Protein AF-A0A382T1A9-F1 (afdb_monomer_lite)

Foldseek 3Di:
DDWADWDAQPVRQKIWTWDDPDPQDIFIWMAGPVGDDIGTQDDAVRKHFHDKEAANVRQWIWTQICHPNAGFIWIAGSVGDDIHTDDDDNWHWAQKEAANNRQKIWIWTDDPQKIFIWIDGPPDIDGQDIDNFDWDHKYYDNVSQWIWTDTPNFIWIFGPPHGDIDTDDDDDDDPLDFPPQFWEKEWQEFEQDPVVRDTQGGKMFTGDSNHGPDIGSHHDPPPPDPGYYHYPNHYHDDQQDEAEEDDDPDLVVFVVCVVVRHQYYEHEAYAQVVLVVSQVCCRSVVGHGHHYHYPHHDDDDVPDDD

Secondary structure (DSSP, 8-state):
-EEEEEEE-TTSSEEEEEEEEETTEEEEEEEETT----EE----TT-BEEEEEE-TTSSEEEEEE-GGGS-EEEEEETT----EE----SSEEEEEEE-TTSS-EEEEEEETTEEEEEEE-SS-EEEEEEESSPEEEEEE-TTSSEEEEEETTEEEEEETTT--EEEE-------PPPP----EEEEEEEEEETTTTEEEEEEEEEEETTEEEEEESS----TT-SS-EEE-TTPEE-PPEEESS---SSTTHHHHHHHTTEEEEEESSS-HHHHHHHHHHHHTTSS---EEEE--S----TT---

Organism: NCBI:txid408172

pLDDT: mean 88.12, std 8.5, range [57.19, 97.62]

Sequence (306 aa):
ADIGQVAFSHDGDYVYFVNDLSQYDAHLWRIAIGGGQPEQLTFTQNWHEWSFALKPGGDQVLVESGRYGGADLYEINVNGGPAKRLTSTLAREMSVAVSPNGRQHAYVETHNGVDHVVVVGETTTKRISTSPFDQKQLVFHPDGESLVLVAGRQLFRVRTQDGETTPIPFTAQFSVADNPTDDLVITNVQLFDAVGGDVVPEASIVIRDGRIAEVHSKPFMIEGLSVPVIDGEGRTLLPGLVDNHHHFWSPLNGPGLLANGVTSIRDPGSAIADALDYKDAIRLGILAGPDVYTAGPLIDGPGGYH

Radius of gyration: 26.66 Å; chains: 1; bounding box: 67×45×70 Å

InterPro domains:
  IPR011042 Six-bladed beta-propeller, TolB-like [G3DSA:2.120.10.30] (1-172)
  IPR011059 Metal-dependent hydrolase, composite domain superfamily [G3DSA:2.30.40.10] (180-255)
  IPR011059 Metal-dependent hydrolase, compo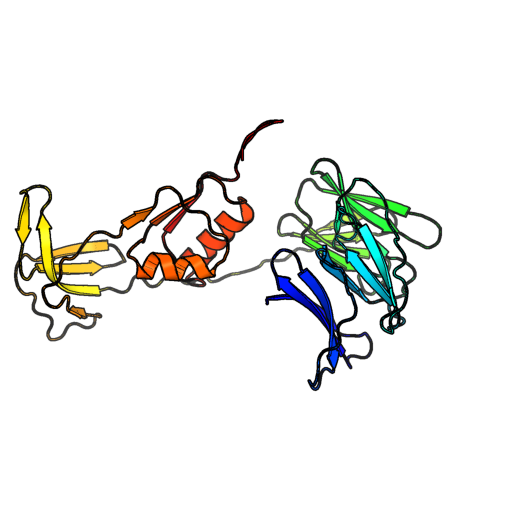site domain superfamily [SSF51338] (183-271)
  IPR011659 WD40-like beta-propeller [PF07676] (84-104)
  IPR051781 Metallo-dependent Hydrolase Enzymes [PTHR43135] (177-305)

Structure (mmCIF, N/CA/C/O backbone):
data_AF-A0A382T1A9-F1
#
_entry.id   AF-A0A382T1A9-F1
#
loop_
_atom_site.group_PDB
_atom_site.id
_atom_site.type_symbol
_atom_site.label_atom_id
_atom_site.label_alt_id
_atom_site.label_comp_id
_atom_site.label_asym_id
_atom_site.label_entity_id
_atom_site.label_seq_id
_atom_site.pdbx_PDB_ins_code
_atom_site.Cartn_x
_atom_site.Cartn_y
_atom_site.Cartn_z
_atom_site.occupancy
_atom_site.B_iso_or_equiv
_atom_site.auth_seq_id
_atom_site.auth_comp_id
_atom_site.auth_asym_id
_atom_site.auth_atom_id
_atom_site.pdbx_PDB_model_num
ATOM 1 N N . ALA A 1 1 ? -8.999 7.829 -9.224 1.00 62.84 1 ALA A N 1
ATOM 2 C CA . ALA A 1 1 ? -9.733 7.254 -8.096 1.00 62.84 1 ALA A CA 1
ATOM 3 C C . ALA A 1 1 ? -9.101 5.916 -7.776 1.00 62.84 1 ALA A C 1
ATOM 5 O O . ALA A 1 1 ? -8.863 5.168 -8.722 1.00 62.84 1 ALA A O 1
ATOM 6 N N . ASP A 1 2 ? -8.760 5.679 -6.516 1.00 82.06 2 ASP A N 1
ATOM 7 C CA . ASP A 1 2 ? -8.135 4.440 -6.041 1.00 82.06 2 ASP A CA 1
ATOM 8 C C . ASP A 1 2 ? -9.048 3.741 -5.023 1.00 82.06 2 ASP A C 1
ATOM 10 O O . ASP A 1 2 ? -9.971 4.357 -4.486 1.00 82.06 2 ASP A O 1
ATOM 14 N N . ILE A 1 3 ? -8.828 2.452 -4.786 1.00 86.75 3 ILE A N 1
ATOM 15 C CA . ILE A 1 3 ? -9.561 1.672 -3.789 1.00 86.75 3 ILE A CA 1
ATOM 16 C C . ILE A 1 3 ? -8.611 1.348 -2.642 1.00 86.75 3 ILE A C 1
ATOM 18 O O . ILE A 1 3 ? -7.651 0.607 -2.822 1.00 86.75 3 ILE A O 1
ATOM 22 N N . GLY A 1 4 ? -8.904 1.893 -1.460 1.00 84.38 4 GLY A N 1
ATOM 23 C CA . GLY A 1 4 ? -8.088 1.704 -0.262 1.00 84.38 4 GLY A CA 1
ATOM 24 C C . GLY A 1 4 ? -8.383 0.376 0.440 1.00 84.38 4 GLY A C 1
ATOM 25 O O . GLY A 1 4 ? -7.921 -0.693 0.046 1.00 84.38 4 GLY A O 1
ATOM 26 N N . GLN A 1 5 ? -9.162 0.430 1.521 1.00 90.44 5 GLN A N 1
ATOM 27 C CA . GLN A 1 5 ? -9.584 -0.764 2.257 1.00 90.44 5 GLN A CA 1
ATOM 28 C C . GLN A 1 5 ? -10.823 -1.406 1.620 1.00 90.44 5 GLN A C 1
ATOM 30 O O . GLN A 1 5 ? -11.705 -0.696 1.139 1.00 90.44 5 GLN A O 1
ATOM 35 N N . VAL A 1 6 ? -10.930 -2.739 1.691 1.00 94.62 6 VAL A N 1
ATOM 36 C CA . VAL A 1 6 ? -12.119 -3.516 1.297 1.00 94.62 6 VAL A CA 1
ATOM 37 C C . VAL A 1 6 ? -12.548 -4.487 2.402 1.00 94.62 6 VAL A C 1
ATOM 39 O O . VAL A 1 6 ? -11.708 -4.991 3.148 1.00 94.62 6 VAL A O 1
ATOM 42 N N . ALA A 1 7 ? -13.846 -4.783 2.495 1.00 94.25 7 ALA A N 1
ATOM 43 C CA . ALA A 1 7 ? -14.390 -5.822 3.371 1.00 94.25 7 ALA A CA 1
ATOM 44 C C . ALA A 1 7 ? -15.712 -6.384 2.828 1.00 94.25 7 ALA A C 1
ATOM 46 O O . ALA A 1 7 ? -16.502 -5.655 2.231 1.00 94.25 7 ALA A O 1
ATOM 47 N N . PHE A 1 8 ? -15.986 -7.664 3.078 1.00 95.44 8 PHE A N 1
ATOM 48 C CA . PHE A 1 8 ? -17.315 -8.234 2.845 1.00 95.44 8 PHE A CA 1
ATOM 49 C C . PHE A 1 8 ? -18.262 -7.878 3.991 1.00 95.44 8 PHE A C 1
ATOM 51 O O . PHE A 1 8 ? -17.846 -7.830 5.151 1.00 95.44 8 PHE A O 1
ATOM 58 N N . SER A 1 9 ? -19.544 -7.686 3.681 1.00 94.44 9 SER A N 1
ATOM 59 C CA . SER A 1 9 ? -20.597 -7.756 4.692 1.00 94.44 9 SER A CA 1
ATOM 60 C C . SER A 1 9 ? -20.623 -9.136 5.351 1.00 94.44 9 SER A C 1
ATOM 62 O O . SER A 1 9 ? -20.204 -10.135 4.768 1.00 94.44 9 SER A O 1
ATOM 64 N N . HIS A 1 10 ? -21.135 -9.205 6.579 1.00 90.12 10 HIS A N 1
ATOM 65 C CA . HIS A 1 10 ? -21.183 -10.456 7.343 1.00 90.12 10 HIS A CA 1
ATOM 66 C C . HIS A 1 10 ? -22.058 -11.536 6.680 1.00 90.12 10 HIS A C 1
ATOM 68 O O . HIS A 1 10 ? -21.799 -12.722 6.865 1.00 90.12 10 HIS A O 1
ATOM 74 N N . ASP A 1 11 ? -23.071 -11.132 5.911 1.00 91.56 11 ASP A N 1
ATOM 75 C CA . ASP A 1 11 ? -23.918 -12.014 5.096 1.00 91.56 11 ASP A CA 1
ATOM 76 C C . ASP A 1 11 ? -23.299 -12.375 3.731 1.00 91.56 11 ASP A C 1
ATOM 78 O O . ASP A 1 11 ? -23.751 -13.319 3.089 1.00 91.56 11 ASP A O 1
ATOM 82 N N . GLY A 1 12 ? -22.239 -11.679 3.307 1.00 94.19 12 GLY A N 1
ATOM 83 C CA . GLY A 1 12 ? -21.568 -11.879 2.022 1.00 94.19 12 GLY A CA 1
ATOM 84 C C . GLY A 1 12 ? -22.254 -11.224 0.818 1.00 94.19 12 GLY A C 1
ATOM 85 O O . GLY A 1 12 ? -21.760 -11.373 -0.300 1.00 94.19 12 GLY A O 1
ATOM 86 N N . ASP A 1 13 ? -23.347 -10.484 1.019 1.00 95.25 13 ASP A N 1
ATOM 87 C CA . ASP A 1 13 ? -24.132 -9.892 -0.072 1.00 95.25 13 ASP A CA 1
ATOM 88 C C . ASP A 1 13 ? -23.517 -8.598 -0.637 1.00 95.25 13 ASP A C 1
ATOM 90 O O . ASP A 1 13 ? -23.785 -8.222 -1.784 1.00 95.25 13 ASP A O 1
ATOM 94 N N . TYR A 1 14 ? -22.665 -7.918 0.136 1.00 96.75 14 TYR A N 1
ATOM 95 C CA . TYR A 1 14 ? -22.059 -6.635 -0.216 1.00 96.75 14 TYR A CA 1
ATOM 96 C C . TYR A 1 14 ? -20.540 -6.627 -0.031 1.00 96.75 14 TYR A C 1
ATOM 98 O O . TYR A 1 14 ? -19.985 -7.247 0.877 1.00 96.75 14 TYR A O 1
ATOM 106 N N . VAL A 1 15 ? -19.871 -5.827 -0.860 1.00 97.12 15 VAL A N 1
ATOM 107 C CA . VAL A 1 15 ? -18.488 -5.384 -0.666 1.00 97.12 15 VAL A CA 1
ATOM 108 C C . VAL A 1 15 ? -18.514 -3.928 -0.232 1.00 97.12 15 VAL A C 1
ATOM 110 O O . VAL A 1 15 ? -19.057 -3.078 -0.937 1.00 97.12 15 VAL A O 1
ATOM 113 N N . TYR A 1 16 ? -17.913 -3.645 0.915 1.00 97.25 16 TYR A N 1
ATOM 114 C CA . TYR A 1 16 ? -17.628 -2.303 1.402 1.00 97.25 16 TYR A CA 1
ATOM 115 C C . TYR A 1 16 ? -16.211 -1.926 1.010 1.00 97.25 16 TYR A C 1
ATOM 117 O O . TYR A 1 16 ? -15.312 -2.769 1.054 1.00 97.25 16 TYR A O 1
ATOM 125 N N . PHE A 1 17 ? -16.007 -0.671 0.633 1.00 96.06 17 PHE A N 1
ATOM 126 C CA . PHE A 1 17 ? -14.698 -0.194 0.221 1.00 96.06 17 PHE A CA 1
ATOM 127 C C . PHE A 1 17 ? -14.531 1.306 0.436 1.00 96.06 17 PHE A C 1
ATOM 129 O O . PHE A 1 17 ? -15.498 2.065 0.368 1.00 96.06 17 PHE A O 1
ATOM 136 N N . VAL A 1 18 ? -13.292 1.733 0.667 1.00 94.12 18 VAL A N 1
ATOM 137 C CA . VAL A 1 18 ? -12.920 3.151 0.626 1.00 94.12 18 VAL A CA 1
ATOM 138 C C . VAL A 1 18 ? -12.603 3.520 -0.818 1.00 94.12 18 VAL A C 1
ATOM 140 O O . VAL A 1 18 ? -11.733 2.905 -1.432 1.00 94.12 18 VAL A O 1
ATOM 143 N N . ASN A 1 19 ? -13.320 4.503 -1.356 1.00 93.06 19 ASN A N 1
ATOM 144 C CA . ASN A 1 19 ? -13.092 5.051 -2.689 1.00 93.06 19 ASN A CA 1
ATOM 145 C C . ASN A 1 19 ? -12.396 6.404 -2.565 1.00 93.06 19 ASN A C 1
ATOM 147 O O . ASN A 1 19 ? -12.995 7.373 -2.087 1.00 93.06 19 ASN A O 1
ATOM 151 N N . ASP A 1 20 ? -11.148 6.443 -3.004 1.00 87.81 20 ASP A N 1
ATOM 152 C CA . ASP A 1 20 ? -10.272 7.600 -2.944 1.00 87.81 20 ASP A CA 1
ATOM 153 C C . ASP A 1 20 ? -10.460 8.426 -4.221 1.00 87.81 20 ASP A C 1
ATOM 155 O O . ASP A 1 20 ? -9.931 8.099 -5.285 1.00 87.81 20 ASP A O 1
ATOM 159 N N . LEU A 1 21 ? -11.300 9.459 -4.171 1.00 81.88 21 LEU A N 1
ATOM 160 C CA . LEU A 1 21 ? -11.666 10.270 -5.336 1.00 81.88 21 LEU A CA 1
ATOM 161 C C . LEU A 1 21 ? -10.593 11.315 -5.659 1.00 81.88 21 LEU A C 1
ATOM 163 O O . LEU A 1 21 ? -10.371 11.625 -6.833 1.00 81.88 21 LEU A O 1
ATOM 167 N N . SER A 1 22 ? -9.929 11.857 -4.634 1.00 78.38 22 SER A N 1
ATOM 168 C CA . SER A 1 22 ? -8.841 12.832 -4.759 1.00 78.38 22 SER A CA 1
ATOM 169 C C . SER A 1 22 ? -8.015 12.923 -3.473 1.00 78.38 22 SER A C 1
ATOM 171 O O . SER A 1 22 ? -8.423 12.423 -2.431 1.00 78.38 22 SER A O 1
ATOM 173 N N . GLN A 1 23 ? -6.924 13.697 -3.500 1.00 67.69 23 GLN A N 1
ATOM 174 C CA . GLN A 1 23 ? -6.074 13.954 -2.327 1.00 67.69 23 GLN A CA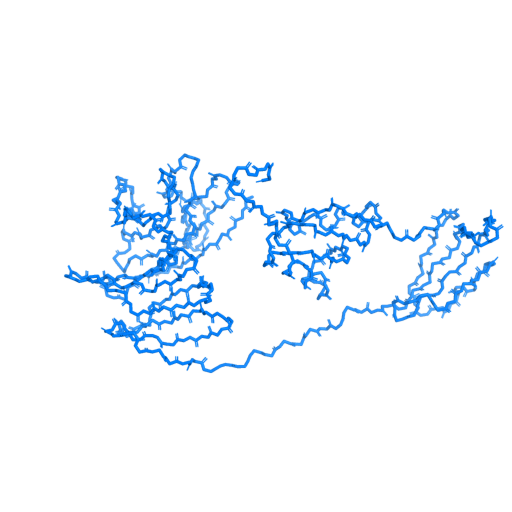 1
ATOM 175 C C . GLN A 1 23 ? -6.799 14.551 -1.103 1.00 67.69 23 GLN A C 1
ATOM 177 O O . GLN A 1 23 ? -6.185 14.662 -0.049 1.00 67.69 23 GLN A O 1
ATOM 182 N N . TYR A 1 24 ? -8.058 14.984 -1.234 1.00 72.56 24 TYR A N 1
ATOM 183 C CA . TYR A 1 24 ? -8.866 15.555 -0.148 1.00 72.56 24 TYR A CA 1
ATOM 184 C C . TYR A 1 24 ? -10.223 14.867 0.020 1.00 72.56 24 TYR A C 1
ATOM 186 O O . TYR A 1 24 ? -11.038 15.331 0.814 1.00 72.56 24 TYR A O 1
ATOM 194 N N . ASP A 1 25 ? -10.495 13.799 -0.736 1.00 84.00 25 ASP A N 1
ATOM 195 C CA . ASP A 1 25 ? -11.844 13.255 -0.829 1.00 84.00 25 ASP A CA 1
ATOM 196 C C . ASP A 1 25 ? -11.809 11.729 -0.943 1.00 84.00 25 ASP A C 1
ATOM 198 O O . ASP A 1 25 ? -11.638 11.186 -2.033 1.00 84.00 25 ASP A O 1
ATOM 202 N N . ALA A 1 26 ? -11.969 11.054 0.195 1.00 89.88 26 ALA A N 1
ATOM 203 C CA . ALA A 1 26 ? -12.021 9.600 0.302 1.00 89.88 26 ALA A CA 1
ATOM 204 C C . ALA A 1 26 ? -13.240 9.223 1.137 1.00 89.88 26 ALA A C 1
ATOM 206 O O . ALA A 1 26 ? -13.387 9.717 2.254 1.00 89.88 26 ALA A O 1
ATOM 207 N N . HIS A 1 27 ? -14.117 8.374 0.602 1.00 93.44 27 HIS A N 1
ATOM 208 C CA . HIS A 1 27 ? -15.385 8.027 1.254 1.00 93.44 27 HIS A CA 1
ATOM 209 C C . HIS A 1 27 ? -15.568 6.526 1.363 1.00 93.44 27 HIS A C 1
ATOM 211 O O . HIS A 1 27 ? -15.061 5.770 0.537 1.00 93.44 27 HIS A O 1
ATOM 217 N N . LEU A 1 28 ? -16.368 6.099 2.336 1.00 95.12 28 LEU A N 1
ATOM 218 C CA . LEU A 1 28 ? -16.863 4.736 2.418 1.00 95.12 28 LEU A CA 1
ATOM 219 C C . LEU A 1 28 ? -18.017 4.537 1.432 1.00 95.12 28 LEU A C 1
ATOM 221 O O . LEU A 1 28 ? -18.987 5.298 1.418 1.00 95.12 28 LEU A O 1
ATOM 225 N N . TRP A 1 29 ? -17.929 3.466 0.656 1.00 96.19 29 TRP A N 1
ATOM 226 C CA . TRP A 1 29 ? -18.944 3.007 -0.282 1.00 96.19 29 TRP A CA 1
ATOM 227 C C . TRP A 1 29 ? -19.277 1.540 -0.031 1.00 96.19 29 TRP A C 1
ATOM 229 O O . TRP A 1 29 ? -18.531 0.812 0.629 1.00 96.19 29 TRP A O 1
ATOM 239 N N . ARG A 1 30 ? -20.392 1.091 -0.607 1.00 96.38 30 ARG A N 1
ATOM 240 C CA . ARG A 1 30 ? -20.703 -0.330 -0.765 1.00 96.38 30 ARG A CA 1
ATOM 241 C C . ARG A 1 30 ? -21.248 -0.639 -2.152 1.00 96.38 30 ARG A C 1
ATOM 243 O O . ARG A 1 30 ? -21.819 0.222 -2.815 1.00 96.38 30 ARG A O 1
ATOM 250 N N . ILE A 1 31 ? -21.120 -1.888 -2.572 1.00 97.38 31 ILE A N 1
ATOM 251 C CA . ILE A 1 31 ? -21.717 -2.422 -3.798 1.00 97.38 31 ILE A CA 1
ATOM 252 C C . ILE A 1 31 ? -22.166 -3.862 -3.553 1.00 97.38 31 ILE A C 1
ATOM 254 O O . ILE A 1 31 ? -21.539 -4.576 -2.772 1.00 97.38 31 ILE A O 1
ATOM 258 N N . ALA A 1 32 ? -23.253 -4.298 -4.190 1.00 97.62 32 ALA A N 1
ATOM 259 C CA . ALA A 1 32 ? -23.657 -5.701 -4.141 1.00 97.62 32 ALA A CA 1
ATOM 260 C C . ALA A 1 32 ? -22.573 -6.591 -4.772 1.00 97.62 32 ALA A C 1
ATOM 262 O O . ALA A 1 32 ? -21.958 -6.210 -5.771 1.00 97.62 32 ALA A O 1
ATOM 263 N N . ILE A 1 33 ? -22.361 -7.794 -4.235 1.00 96.62 33 ILE A N 1
ATOM 264 C CA . ILE A 1 33 ? -21.322 -8.715 -4.725 1.00 96.62 33 ILE A CA 1
ATOM 265 C C . ILE A 1 33 ? -21.540 -9.141 -6.186 1.00 96.62 33 ILE A C 1
ATOM 267 O O . ILE A 1 33 ? -20.588 -9.400 -6.917 1.00 96.62 33 ILE A O 1
ATOM 271 N N . GLY A 1 34 ? -22.797 -9.152 -6.641 1.00 96.25 34 GLY A N 1
ATOM 272 C CA . GLY A 1 34 ? -23.163 -9.379 -8.043 1.00 96.25 34 GLY A CA 1
ATOM 273 C C . GLY A 1 34 ? -22.896 -8.188 -8.976 1.00 96.25 34 GLY A C 1
ATOM 274 O O . GLY A 1 34 ? -23.178 -8.285 -10.170 1.00 96.25 34 GLY A O 1
ATOM 275 N N . GLY A 1 35 ? -22.373 -7.074 -8.456 1.00 94.06 35 GLY A N 1
ATOM 276 C CA . GLY A 1 35 ? -22.192 -5.810 -9.169 1.00 94.06 35 GLY A CA 1
ATOM 277 C C . GLY A 1 35 ? -23.438 -4.917 -9.144 1.00 94.06 35 GLY A C 1
ATOM 278 O O . GLY A 1 35 ? -24.424 -5.198 -8.465 1.00 94.06 35 GLY A O 1
ATOM 279 N N . GLY A 1 36 ? -23.390 -3.808 -9.887 1.00 96.00 36 GLY A N 1
ATOM 280 C CA . GLY A 1 36 ? -24.468 -2.819 -9.952 1.00 96.00 36 GLY A CA 1
ATOM 281 C C . GLY A 1 36 ? -23.969 -1.393 -9.737 1.00 96.00 36 GLY A C 1
ATOM 282 O O . GLY A 1 36 ? -22.804 -1.091 -9.987 1.00 96.00 36 GLY A O 1
ATOM 283 N N . GLN A 1 37 ? -24.868 -0.510 -9.301 1.00 96.38 37 GLN A N 1
ATOM 284 C CA . GLN A 1 37 ? -24.507 0.858 -8.930 1.00 96.38 37 GLN A CA 1
ATOM 285 C C . GLN A 1 37 ? -23.967 0.880 -7.492 1.00 96.38 37 GLN A C 1
ATOM 287 O O . GLN A 1 37 ? -24.640 0.353 -6.605 1.00 96.38 37 GLN A O 1
ATOM 292 N N . PRO A 1 38 ? -22.778 1.455 -7.246 1.00 95.62 38 PRO A N 1
ATOM 293 C CA . PRO A 1 38 ? -22.248 1.589 -5.898 1.00 95.62 38 PRO A CA 1
ATOM 294 C C . PRO A 1 38 ? -22.988 2.692 -5.123 1.00 95.62 38 PRO A C 1
ATOM 296 O O . PRO A 1 38 ? -23.420 3.696 -5.690 1.00 95.62 38 PRO A O 1
ATOM 299 N N . GLU A 1 39 ? -23.104 2.514 -3.810 1.00 95.56 39 GLU A N 1
ATOM 300 C CA . GLU A 1 39 ? -23.757 3.438 -2.880 1.00 95.56 39 GLU A CA 1
ATOM 301 C C . GLU A 1 39 ? -22.717 4.094 -1.965 1.00 95.56 39 GLU A C 1
ATOM 303 O O . GLU A 1 39 ? -21.977 3.398 -1.267 1.00 95.56 39 GLU A O 1
ATOM 308 N N . GLN A 1 40 ? -22.670 5.427 -1.945 1.00 94.75 40 GLN A N 1
ATOM 309 C CA . GLN A 1 40 ? -21.818 6.195 -1.033 1.00 94.75 40 GLN A CA 1
ATOM 310 C C . GLN A 1 40 ? -22.467 6.284 0.352 1.00 94.75 40 GLN A C 1
ATOM 312 O O . GLN A 1 40 ? -23.635 6.657 0.467 1.00 94.75 40 GLN A O 1
ATOM 317 N N . LEU A 1 41 ? -21.710 5.964 1.402 1.00 94.88 41 LEU A N 1
ATOM 318 C CA . LEU A 1 41 ? -22.199 5.913 2.786 1.00 94.88 41 LEU A CA 1
ATOM 319 C C . LEU A 1 41 ? -21.743 7.109 3.629 1.00 94.88 41 LEU A C 1
ATOM 321 O O . LEU A 1 41 ? -22.415 7.483 4.591 1.00 94.88 41 LEU A O 1
ATOM 325 N N . THR A 1 42 ? -20.617 7.729 3.279 1.00 93.25 42 THR A N 1
ATOM 326 C CA . THR A 1 42 ? -20.085 8.915 3.966 1.00 93.25 42 THR A CA 1
ATOM 327 C C . THR A 1 42 ? -19.978 10.094 3.015 1.00 93.25 42 THR A C 1
ATOM 329 O O . THR A 1 42 ? -19.702 9.922 1.837 1.00 93.25 42 THR A O 1
ATOM 332 N N . PHE A 1 43 ? -20.197 11.305 3.530 1.00 89.12 43 PHE A N 1
ATOM 333 C CA . PHE A 1 43 ? -20.216 12.543 2.742 1.00 89.12 43 PHE A CA 1
ATOM 334 C C . PHE A 1 43 ? -19.403 13.628 3.449 1.00 89.12 43 PHE A C 1
ATOM 336 O O . PHE A 1 43 ? -19.933 14.630 3.936 1.00 89.12 43 PHE A O 1
ATOM 343 N N . THR A 1 44 ? -18.103 13.391 3.579 1.00 80.56 44 THR A N 1
ATOM 344 C CA . THR A 1 44 ? -17.182 14.261 4.312 1.00 80.56 44 THR A CA 1
ATOM 345 C C . THR A 1 44 ? -16.531 15.289 3.406 1.00 80.56 44 THR A C 1
ATOM 347 O O . THR A 1 44 ? -15.484 15.044 2.827 1.00 80.56 44 THR A O 1
ATOM 350 N N . GLN A 1 45 ? -17.149 16.464 3.274 1.00 75.88 45 GLN A N 1
ATOM 351 C CA . GLN A 1 45 ? -16.611 17.522 2.411 1.00 75.88 45 GLN A CA 1
ATOM 352 C C . GLN A 1 45 ? -15.170 17.886 2.808 1.00 75.88 45 GLN A C 1
ATOM 354 O O . GLN A 1 45 ? -14.962 18.450 3.883 1.00 75.88 45 GLN A O 1
ATOM 359 N N . ASN A 1 46 ? -14.215 17.603 1.916 1.00 72.94 46 ASN A N 1
ATOM 360 C CA . ASN A 1 46 ? -12.777 17.857 2.073 1.00 72.94 46 ASN A CA 1
ATOM 361 C C . ASN A 1 46 ? -12.095 17.079 3.214 1.00 72.94 46 ASN A C 1
ATOM 363 O O . ASN A 1 46 ? -11.118 17.568 3.782 1.00 72.94 46 ASN A O 1
ATOM 367 N N . TRP A 1 47 ? -12.610 15.901 3.575 1.00 82.38 47 TRP A N 1
ATOM 368 C CA . TRP A 1 47 ? -11.965 15.029 4.556 1.00 82.38 47 TRP A CA 1
ATOM 369 C C . TRP A 1 47 ? -11.966 13.574 4.107 1.00 82.38 47 TRP A C 1
ATOM 371 O O . TRP A 1 47 ? -12.834 13.142 3.349 1.00 82.38 47 TRP A O 1
ATOM 381 N N . HIS A 1 48 ? -11.004 12.823 4.633 1.00 86.06 48 HIS A N 1
ATOM 382 C CA . HIS A 1 48 ? -10.753 11.432 4.277 1.00 86.06 48 HIS A CA 1
ATOM 383 C C . HIS A 1 48 ? -11.360 10.458 5.270 1.00 86.06 48 HIS A C 1
ATOM 385 O O . HIS A 1 48 ? -11.244 10.652 6.476 1.00 86.06 48 HIS A O 1
ATOM 391 N N . GLU A 1 49 ? -11.927 9.383 4.746 1.00 89.94 49 GLU A N 1
ATOM 392 C CA . GLU A 1 49 ? -12.112 8.134 5.471 1.00 89.94 49 GLU A CA 1
ATOM 393 C C . GLU A 1 49 ? -10.924 7.216 5.135 1.00 89.94 49 GLU A C 1
ATOM 395 O O . GLU A 1 49 ? -10.755 6.848 3.973 1.00 89.94 49 GLU A O 1
ATOM 400 N N . TRP A 1 50 ? -10.079 6.867 6.111 1.00 87.50 50 TRP A N 1
ATOM 401 C CA . TRP A 1 50 ? -8.854 6.078 5.858 1.00 87.50 50 TRP A CA 1
ATOM 402 C C . TRP A 1 50 ? -9.029 4.585 6.130 1.00 87.50 50 TRP A C 1
ATOM 404 O O . TRP A 1 50 ? -8.478 3.750 5.412 1.00 87.50 50 TRP A O 1
ATOM 414 N N . SER A 1 51 ? -9.800 4.237 7.160 1.00 90.25 51 SER A N 1
ATOM 415 C CA . SER A 1 51 ? -10.080 2.850 7.519 1.00 90.25 51 SER A CA 1
ATOM 416 C C . SER A 1 51 ? -11.477 2.683 8.112 1.00 90.25 51 SER A C 1
ATOM 418 O O . SER A 1 51 ? -12.084 3.633 8.603 1.00 90.25 51 SER A O 1
ATOM 420 N N . PHE A 1 52 ? -12.019 1.469 8.057 1.00 94.69 52 PHE A N 1
ATOM 421 C CA . PHE A 1 52 ? -13.328 1.133 8.592 1.00 94.69 52 PHE A CA 1
ATOM 422 C C . PHE A 1 52 ? -13.404 -0.300 9.133 1.00 94.69 52 PHE A C 1
ATOM 424 O O . PHE A 1 52 ? -12.633 -1.186 8.756 1.00 94.69 52 PHE A O 1
ATOM 431 N N . ALA A 1 53 ? -14.399 -0.536 9.989 1.00 96.00 53 ALA A N 1
ATOM 432 C CA . ALA A 1 53 ? -14.768 -1.849 10.498 1.00 96.00 53 ALA A CA 1
ATOM 433 C C . ALA A 1 53 ? -16.288 -1.996 10.612 1.00 96.00 53 ALA A C 1
ATOM 435 O O . ALA A 1 53 ? -16.964 -1.222 11.295 1.00 96.00 53 ALA A O 1
ATOM 436 N N . LEU A 1 54 ? -16.827 -3.024 9.959 1.00 96.25 54 LEU A N 1
ATOM 437 C CA . LEU A 1 54 ? -18.248 -3.357 10.020 1.00 96.25 54 LEU A CA 1
ATOM 438 C C . LEU A 1 54 ? -18.589 -3.957 11.382 1.00 96.25 54 LEU A C 1
ATOM 440 O O . LEU A 1 54 ? -17.893 -4.853 11.863 1.00 96.25 54 LEU A O 1
ATOM 444 N N . LYS A 1 55 ? -19.698 -3.524 11.987 1.00 95.56 55 LYS A N 1
ATOM 445 C CA . LYS A 1 55 ? -20.236 -4.229 13.150 1.00 95.56 55 LYS A CA 1
ATOM 446 C C . LYS A 1 55 ? -21.003 -5.485 12.716 1.00 95.56 55 LYS A C 1
ATOM 448 O O . LYS A 1 55 ? -21.661 -5.454 11.674 1.00 95.56 55 LYS A O 1
ATOM 453 N N . PRO A 1 56 ? -21.017 -6.555 13.534 1.00 92.06 56 PRO A N 1
ATOM 454 C CA . PRO A 1 56 ? -21.748 -7.792 13.232 1.00 92.06 56 PRO A CA 1
ATOM 455 C C . PRO A 1 56 ? -23.249 -7.617 12.966 1.00 92.06 56 PRO A C 1
ATOM 457 O O . PRO A 1 56 ? -23.838 -8.424 12.258 1.00 92.06 56 PRO A O 1
ATOM 460 N N . GLY A 1 57 ? -23.870 -6.559 13.505 1.00 88.75 57 GLY A N 1
ATOM 461 C CA . GLY A 1 57 ? -25.278 -6.228 13.248 1.00 88.75 57 GLY A CA 1
ATOM 462 C C . GLY A 1 57 ? -25.573 -5.753 11.818 1.00 88.75 57 GLY A C 1
ATOM 463 O O . GLY A 1 57 ? -26.732 -5.740 11.418 1.00 88.75 57 GLY A O 1
ATOM 464 N N . GLY A 1 58 ? -24.548 -5.377 11.043 1.00 90.56 58 GLY A N 1
ATOM 465 C CA . GLY A 1 58 ? -24.663 -4.972 9.636 1.00 90.56 58 GLY A CA 1
ATOM 466 C C . GLY A 1 58 ? -25.231 -3.568 9.393 1.00 90.56 58 GLY A C 1
ATOM 467 O O . GLY A 1 58 ? -25.100 -3.033 8.296 1.00 90.56 58 GLY A O 1
ATOM 468 N N . ASP A 1 59 ? -25.817 -2.934 10.404 1.00 92.50 59 ASP A N 1
ATOM 469 C CA . ASP A 1 59 ? -26.408 -1.596 10.329 1.00 92.50 59 ASP A CA 1
ATOM 470 C C . ASP A 1 59 ? -25.436 -0.474 10.716 1.00 92.50 59 ASP A C 1
ATOM 472 O O . ASP A 1 59 ? -25.692 0.695 10.419 1.00 92.50 59 ASP A O 1
ATOM 476 N N . GLN A 1 60 ? -24.316 -0.816 11.356 1.00 95.81 60 GLN A N 1
ATOM 477 C CA . GLN A 1 60 ? -23.325 0.132 11.855 1.00 95.81 60 GLN A CA 1
ATOM 478 C C . GLN A 1 60 ? -21.912 -0.159 11.344 1.00 95.81 60 GLN A C 1
ATOM 480 O O . GLN A 1 60 ? -21.488 -1.313 11.238 1.00 95.81 60 GLN A O 1
ATOM 485 N N . VAL A 1 61 ? -21.153 0.913 11.118 1.00 96.75 61 VAL A N 1
ATOM 486 C CA . VAL A 1 61 ? -19.734 0.873 10.746 1.00 96.75 61 VAL A CA 1
ATOM 487 C C . VAL A 1 61 ? -18.958 1.832 11.639 1.00 96.75 61 VAL A C 1
ATOM 489 O O . VAL A 1 61 ? -19.431 2.936 11.916 1.00 96.75 61 VAL A O 1
ATOM 492 N N . LEU A 1 62 ? -17.783 1.410 12.102 1.00 96.88 62 LEU A N 1
ATOM 493 C CA . LEU A 1 62 ? -16.794 2.312 12.684 1.00 96.88 62 LEU A CA 1
ATOM 494 C C . LEU A 1 62 ? -15.860 2.790 11.581 1.00 96.88 62 LEU A C 1
ATOM 496 O O . LEU A 1 62 ? -15.412 1.967 10.789 1.00 96.88 62 LEU A O 1
ATOM 500 N N . VAL A 1 63 ? -15.574 4.085 11.528 1.00 95.19 63 VAL A N 1
ATOM 501 C CA . VAL A 1 63 ? -14.750 4.690 10.479 1.00 95.19 63 VAL A CA 1
ATOM 502 C C . VAL A 1 63 ? -13.735 5.640 11.099 1.00 95.19 63 VAL A C 1
ATOM 504 O O . VAL A 1 63 ? -14.086 6.447 11.962 1.00 95.19 63 VAL A O 1
ATOM 507 N N . GLU A 1 64 ? -12.484 5.515 10.672 1.00 93.62 64 GLU A N 1
ATOM 508 C CA . GLU A 1 64 ? -11.425 6.493 10.890 1.00 93.62 64 GLU A CA 1
ATOM 509 C C . GLU A 1 64 ? -11.601 7.645 9.905 1.00 93.62 64 GLU A C 1
ATOM 511 O O . GLU A 1 64 ? -11.475 7.459 8.694 1.00 93.62 64 GLU A O 1
ATOM 516 N N . SER A 1 65 ? -11.853 8.829 10.447 1.00 91.56 65 SER A N 1
ATOM 517 C CA . SER A 1 65 ? -12.334 9.976 9.693 1.00 91.56 65 SER A CA 1
ATOM 518 C C . SER A 1 65 ? -11.515 11.220 10.010 1.00 91.56 65 SER A C 1
ATOM 520 O O . SER A 1 65 ? -11.423 11.629 11.167 1.00 91.56 65 SER A O 1
ATOM 522 N N . GLY A 1 66 ? -11.082 11.908 8.954 1.00 87.00 66 GLY A N 1
ATOM 523 C CA . GLY A 1 66 ? -10.440 13.223 8.973 1.00 87.00 66 GLY A CA 1
ATOM 524 C C . GLY A 1 66 ? -11.347 14.392 9.379 1.00 87.00 66 GLY A C 1
ATOM 525 O O . GLY A 1 66 ? -10.875 15.525 9.491 1.00 87.00 66 GLY A O 1
ATOM 526 N N . ARG A 1 67 ? -12.664 14.169 9.525 1.00 80.81 67 ARG A N 1
ATOM 527 C CA . ARG A 1 67 ? -13.658 15.226 9.797 1.00 80.81 67 ARG A CA 1
ATOM 528 C C . ARG A 1 67 ? -13.178 16.168 10.904 1.00 80.81 67 ARG A C 1
ATOM 530 O O . ARG A 1 67 ? -12.877 15.747 12.013 1.00 80.81 67 ARG A O 1
ATOM 537 N N . TYR A 1 68 ? -13.219 17.466 10.612 1.00 76.00 68 TYR A N 1
ATOM 538 C CA . TYR A 1 68 ? -12.848 18.545 11.539 1.00 76.00 68 TYR A CA 1
ATOM 539 C C . TYR A 1 68 ? -11.354 18.635 11.899 1.00 76.00 68 TYR A C 1
ATOM 541 O O . TYR A 1 68 ? -11.018 19.304 12.875 1.00 76.00 68 TYR A O 1
ATOM 549 N N . GLY A 1 69 ? -10.458 18.058 11.092 1.00 70.62 69 GLY A N 1
ATOM 550 C CA . GLY A 1 69 ? -9.018 18.332 11.174 1.00 70.62 69 GLY A CA 1
ATOM 551 C C . GLY A 1 69 ? -8.214 17.401 12.076 1.00 70.62 69 GLY A C 1
ATOM 552 O O . GLY A 1 69 ? -7.051 17.696 12.337 1.00 70.62 69 GLY A O 1
ATOM 553 N N . GLY A 1 70 ? -8.806 16.298 12.536 1.00 76.31 70 GLY A N 1
ATOM 554 C CA . GLY A 1 70 ? -8.134 15.220 13.267 1.00 76.31 70 GLY A CA 1
ATOM 555 C C . GLY A 1 70 ? -8.483 13.858 12.669 1.00 76.31 70 GLY A C 1
ATOM 556 O O . GLY A 1 70 ? -9.371 13.780 11.828 1.00 76.31 70 GLY A O 1
ATOM 557 N N . ALA A 1 71 ? -7.783 12.801 13.084 1.00 85.00 71 ALA A N 1
ATOM 558 C CA . ALA A 1 71 ? -8.144 11.425 12.747 1.00 85.00 71 ALA A CA 1
ATOM 559 C C . ALA A 1 71 ? -8.838 10.805 13.958 1.00 85.00 71 ALA A C 1
ATOM 561 O O . ALA A 1 71 ? -8.171 10.268 14.840 1.00 85.00 71 ALA A O 1
ATOM 562 N N . ASP A 1 72 ? -10.162 10.945 14.001 1.00 91.75 72 ASP A N 1
ATOM 563 C CA . ASP A 1 72 ? -10.993 10.377 15.057 1.00 91.75 72 ASP A CA 1
ATOM 564 C C . ASP A 1 72 ? -11.831 9.213 14.531 1.00 91.75 72 ASP A C 1
ATOM 566 O O . ASP A 1 72 ? -12.133 9.102 13.338 1.00 91.75 72 ASP A O 1
ATOM 570 N N . LEU A 1 73 ? -12.295 8.376 15.453 1.00 94.81 73 LEU A N 1
ATOM 571 C CA . LEU A 1 73 ? -13.241 7.316 15.157 1.00 94.81 73 LEU A CA 1
ATOM 572 C C . LEU A 1 73 ? -14.676 7.823 15.233 1.00 94.81 73 LEU A C 1
ATOM 574 O O . LEU A 1 73 ? -15.089 8.481 16.194 1.00 94.81 73 LEU A O 1
ATOM 578 N N . TYR A 1 74 ? -15.468 7.440 14.241 1.00 94.88 74 TYR A N 1
ATOM 579 C CA . TYR A 1 74 ? -16.893 7.718 14.165 1.00 94.88 74 TYR A CA 1
ATOM 580 C C . TYR A 1 74 ? -17.673 6.428 13.978 1.00 94.88 74 TYR A C 1
ATOM 582 O O . TYR A 1 74 ? -17.275 5.537 13.239 1.00 94.88 74 TYR A O 1
ATOM 590 N N . GLU A 1 75 ? -18.832 6.357 14.614 1.00 95.69 75 GLU A N 1
ATOM 591 C CA . GLU A 1 75 ? -19.848 5.356 14.333 1.00 95.69 75 GLU A CA 1
ATOM 592 C C . GLU A 1 75 ? -20.884 5.952 13.380 1.00 95.69 75 GLU A C 1
ATOM 594 O O . GLU A 1 75 ? -21.455 7.016 13.649 1.00 95.69 75 GLU A O 1
ATOM 599 N N . ILE A 1 76 ? -21.134 5.266 12.268 1.00 95.25 76 ILE A N 1
ATOM 600 C CA . ILE A 1 76 ? -22.122 5.661 11.261 1.00 95.25 76 ILE A CA 1
ATOM 601 C C . ILE A 1 76 ? -23.135 4.545 11.033 1.00 95.25 76 ILE A C 1
ATOM 603 O O . ILE A 1 76 ? -22.813 3.362 11.157 1.00 95.25 76 ILE A O 1
ATOM 607 N N . ASN A 1 77 ? -24.362 4.928 10.682 1.00 95.50 77 ASN A N 1
ATOM 608 C CA . ASN A 1 77 ? -25.380 3.985 10.242 1.00 95.50 77 ASN A CA 1
ATOM 609 C C . ASN A 1 77 ? -25.293 3.813 8.722 1.00 95.50 77 ASN A C 1
ATOM 611 O O . ASN A 1 77 ? -25.256 4.799 7.986 1.00 95.50 77 ASN A O 1
ATOM 615 N N . VAL A 1 78 ? -25.295 2.566 8.260 1.00 93.81 78 VAL A N 1
ATOM 616 C CA . VAL A 1 78 ? -25.219 2.211 6.835 1.00 93.81 78 VAL A CA 1
ATOM 617 C C . VAL A 1 78 ? -26.406 2.771 6.041 1.00 93.81 78 VAL A C 1
ATOM 619 O O . VAL A 1 78 ? -26.263 3.103 4.871 1.00 93.81 78 VAL A O 1
ATOM 622 N N . ASN A 1 79 ? -27.570 2.928 6.672 1.00 90.69 79 ASN A N 1
ATOM 623 C CA . ASN A 1 79 ? -28.771 3.491 6.050 1.00 90.69 79 ASN A CA 1
ATOM 624 C C . ASN A 1 79 ? -28.842 5.028 6.157 1.00 90.69 79 ASN A C 1
ATOM 626 O O . ASN A 1 79 ? -29.869 5.625 5.832 1.00 90.69 79 ASN A O 1
ATOM 630 N N . GLY A 1 80 ? -27.766 5.673 6.615 1.00 88.75 80 GLY A N 1
ATOM 631 C CA . GLY A 1 80 ? -27.664 7.121 6.769 1.00 88.75 80 GLY A CA 1
ATOM 632 C C . GLY A 1 80 ? -28.106 7.645 8.138 1.00 88.75 80 GLY A C 1
ATOM 633 O O . GLY A 1 80 ? -28.535 6.909 9.025 1.00 88.75 80 GLY A O 1
ATOM 634 N N . GLY A 1 81 ? -27.972 8.960 8.319 1.00 89.81 81 GLY A N 1
ATOM 635 C CA . GLY A 1 81 ? -28.193 9.648 9.593 1.00 89.81 81 GLY A CA 1
ATOM 636 C C . GLY A 1 81 ? -26.926 10.331 10.122 1.00 89.81 81 GLY A C 1
ATOM 637 O O . GLY A 1 81 ? -25.890 10.328 9.452 1.00 89.81 81 GLY A O 1
ATOM 638 N N . PRO A 1 82 ? -26.995 10.970 11.303 1.00 90.88 82 PRO A N 1
ATOM 639 C CA . PRO A 1 82 ? -25.849 11.663 11.874 1.00 90.88 82 PRO A CA 1
ATOM 640 C C . PRO A 1 82 ? -24.772 10.671 12.326 1.00 90.88 82 PRO A C 1
ATOM 642 O O . PRO A 1 82 ? -25.067 9.659 12.959 1.00 90.88 82 PRO A O 1
ATOM 645 N N . ALA A 1 83 ? -23.513 11.002 12.050 1.00 92.12 83 ALA A N 1
ATOM 646 C CA . ALA A 1 83 ? -22.374 10.262 12.575 1.00 92.12 83 ALA A CA 1
ATOM 647 C C . ALA A 1 83 ? -22.142 10.595 14.052 1.00 92.12 83 ALA A C 1
ATOM 649 O O . ALA A 1 83 ? -22.171 11.763 14.450 1.00 92.12 83 ALA A O 1
ATOM 650 N N . LYS A 1 84 ? -21.859 9.576 14.858 1.00 93.88 84 LYS A N 1
ATOM 651 C CA . LYS A 1 84 ? -21.519 9.719 16.272 1.00 93.88 84 LYS A CA 1
ATOM 652 C C . LYS A 1 84 ? -20.005 9.650 16.432 1.00 93.88 84 LYS A C 1
ATOM 654 O O . LYS A 1 84 ? -19.411 8.603 16.205 1.00 93.88 84 LYS A O 1
ATOM 659 N N . ARG A 1 85 ? -19.386 10.748 16.860 1.00 93.38 85 ARG A N 1
ATOM 660 C CA . ARG A 1 85 ? -17.958 10.780 17.202 1.00 93.38 85 ARG A CA 1
ATOM 661 C C . ARG A 1 85 ? -17.699 9.921 18.449 1.00 93.38 85 ARG A C 1
ATOM 663 O O . ARG A 1 85 ? -18.419 10.063 19.439 1.00 93.38 85 ARG A O 1
ATOM 670 N N . LEU A 1 86 ? -16.718 9.024 18.382 1.00 93.25 86 LEU A N 1
ATOM 671 C CA . LEU A 1 86 ? -16.343 8.102 19.461 1.00 93.25 86 LEU A CA 1
ATOM 672 C C . LEU A 1 86 ? -15.079 8.546 20.199 1.00 93.25 86 LEU A C 1
ATOM 674 O O . LEU A 1 86 ? -15.014 8.395 21.417 1.00 93.25 86 LEU A O 1
ATOM 678 N N . THR A 1 87 ? -14.108 9.113 19.484 1.00 92.69 87 THR A N 1
ATOM 679 C CA . THR A 1 87 ? -12.869 9.659 20.056 1.00 92.69 87 THR A CA 1
ATOM 680 C C . THR A 1 87 ? -12.778 11.157 19.799 1.00 92.69 87 THR A C 1
ATOM 682 O O . THR A 1 87 ? -13.431 11.688 18.904 1.00 92.69 87 THR A O 1
ATOM 685 N N . SER A 1 88 ? -12.060 11.873 20.662 1.00 88.69 88 SER A N 1
ATOM 686 C CA . SER A 1 88 ? -11.859 13.319 20.519 1.00 88.69 88 SER A CA 1
ATOM 687 C C . SER A 1 88 ? -10.507 13.759 21.063 1.00 88.69 88 SER A C 1
ATOM 689 O O . SER A 1 88 ? -10.417 14.761 21.783 1.00 88.69 88 SER A O 1
ATOM 691 N N . THR A 1 89 ? -9.487 12.931 20.856 1.00 84.00 89 THR A N 1
ATOM 692 C CA . THR A 1 89 ? -8.173 13.152 21.456 1.00 84.00 89 THR A CA 1
ATOM 693 C C . THR A 1 89 ? -7.270 13.941 20.504 1.00 84.00 89 THR A C 1
ATOM 695 O O . THR A 1 89 ? -7.666 14.295 19.399 1.00 84.00 89 THR A O 1
ATOM 698 N N . LEU A 1 90 ? -6.073 14.306 20.970 1.00 82.56 90 LEU A N 1
ATOM 699 C CA . LEU A 1 90 ? -5.044 14.890 20.101 1.00 82.56 90 LEU A CA 1
ATOM 700 C C . LEU A 1 90 ? -4.207 13.814 19.393 1.00 82.56 90 LEU A C 1
ATOM 702 O O . LEU A 1 90 ? -3.323 14.154 18.608 1.00 82.56 90 LEU A O 1
ATOM 706 N N . ALA A 1 91 ? -4.430 12.541 19.718 1.00 85.12 91 ALA A N 1
ATOM 707 C CA . ALA A 1 91 ? -3.780 11.433 19.051 1.00 85.12 91 ALA A CA 1
ATOM 708 C C . ALA A 1 91 ? -4.337 11.271 17.640 1.00 85.12 91 ALA A C 1
ATOM 710 O O . ALA A 1 91 ? -5.458 11.673 17.337 1.00 85.12 91 ALA A O 1
ATOM 711 N N . ARG A 1 92 ? -3.547 10.633 16.783 1.00 86.75 92 ARG A N 1
ATOM 712 C CA . ARG A 1 92 ? -4.070 10.077 15.540 1.00 86.75 92 ARG A CA 1
ATOM 713 C C . ARG A 1 92 ? -4.631 8.698 15.858 1.00 86.75 92 ARG A C 1
ATOM 715 O O . ARG A 1 92 ? -3.852 7.840 16.267 1.00 86.75 92 ARG A O 1
ATOM 722 N N . GLU A 1 93 ? -5.932 8.485 15.697 1.00 90.19 93 GLU A N 1
ATOM 723 C CA . GLU A 1 93 ? -6.528 7.154 15.802 1.00 90.19 93 GLU A CA 1
ATOM 724 C C . GLU A 1 93 ? -6.638 6.494 14.426 1.00 90.19 93 GLU A C 1
ATOM 726 O O . GLU A 1 93 ? -6.993 7.157 13.461 1.00 90.19 93 GLU A O 1
ATOM 731 N N . MET A 1 94 ? -6.321 5.200 14.325 1.00 88.94 94 MET A N 1
ATOM 732 C CA . MET A 1 94 ? -6.287 4.475 13.052 1.00 88.94 94 MET A CA 1
ATOM 733 C C . MET A 1 94 ? -6.512 2.965 13.197 1.00 88.94 94 MET A C 1
ATOM 735 O O . MET A 1 94 ? -6.492 2.420 14.302 1.00 88.94 94 MET A O 1
ATOM 739 N N . SER A 1 95 ? -6.696 2.269 12.067 1.00 89.62 95 SER A N 1
ATOM 740 C CA . SER A 1 95 ? -6.805 0.797 11.990 1.00 89.62 95 SER A CA 1
ATOM 741 C C . SER A 1 95 ? -7.867 0.206 12.928 1.00 89.62 95 SER A C 1
ATOM 743 O O . SER A 1 95 ? -7.587 -0.688 13.728 1.00 89.62 95 SER A O 1
ATOM 745 N N . VAL A 1 96 ? -9.095 0.721 12.870 1.00 94.19 96 VAL A N 1
ATOM 746 C CA . VAL A 1 96 ? -10.181 0.231 13.729 1.00 94.19 96 VAL A CA 1
ATOM 747 C C . VAL A 1 96 ? -10.596 -1.202 13.363 1.00 94.19 96 VAL A C 1
ATOM 749 O O . VAL A 1 96 ? -10.687 -1.555 12.191 1.00 94.19 96 VAL A O 1
ATOM 752 N N . ALA A 1 97 ? -10.903 -2.026 14.368 1.00 94.94 97 ALA A N 1
ATOM 753 C CA . ALA A 1 97 ? -11.516 -3.345 14.212 1.00 94.94 97 ALA A CA 1
ATOM 754 C C . ALA A 1 97 ? -12.592 -3.587 15.274 1.00 94.94 97 ALA A C 1
ATOM 756 O O . ALA A 1 97 ? -12.519 -3.062 16.384 1.00 94.94 97 ALA A O 1
ATOM 757 N N . VAL A 1 98 ? -13.575 -4.430 14.958 1.00 96.25 98 VAL A N 1
ATOM 758 C CA . VAL A 1 98 ? -14.687 -4.782 15.855 1.00 96.25 98 VAL A CA 1
ATOM 759 C C . VAL A 1 98 ? -14.620 -6.268 16.207 1.00 96.25 98 VAL A C 1
ATOM 761 O O . VAL A 1 98 ? -14.272 -7.095 15.365 1.00 96.25 98 VAL A O 1
ATOM 764 N N . SER A 1 99 ? -14.932 -6.616 17.456 1.00 95.81 99 SER A N 1
ATOM 765 C CA . SER A 1 99 ? -14.966 -8.008 17.904 1.00 95.81 99 SER A CA 1
ATOM 766 C C . SER A 1 99 ? -16.101 -8.793 17.234 1.00 95.81 99 SER A C 1
ATOM 768 O O . SER A 1 99 ? -17.141 -8.212 16.916 1.00 95.81 99 SER A O 1
ATOM 770 N N . PRO A 1 100 ? -15.993 -10.129 17.098 1.00 94.56 100 PRO A N 1
ATOM 771 C CA . PRO A 1 100 ? -17.024 -10.947 16.445 1.00 94.56 100 PRO A CA 1
ATOM 772 C C . PRO A 1 100 ? -18.419 -10.831 17.075 1.00 94.56 100 PRO A C 1
ATOM 774 O O . PRO A 1 100 ? -19.430 -11.010 16.406 1.00 94.56 100 PRO A O 1
ATOM 777 N N . ASN A 1 101 ? -18.487 -10.516 18.372 1.00 93.56 101 ASN A N 1
ATOM 778 C CA . ASN A 1 101 ? -19.741 -10.294 19.097 1.00 93.56 101 ASN A CA 1
ATOM 779 C C . ASN A 1 101 ? -20.204 -8.823 19.113 1.00 93.56 101 ASN A C 1
ATOM 781 O O . ASN A 1 101 ? -21.238 -8.525 19.704 1.00 93.56 101 ASN A O 1
ATOM 785 N N . GLY A 1 102 ? -19.435 -7.897 18.531 1.00 94.12 102 GLY A N 1
ATOM 786 C CA . GLY A 1 102 ? -19.742 -6.466 18.455 1.00 94.12 102 GLY A CA 1
ATOM 787 C C . GLY A 1 102 ? -19.623 -5.691 19.771 1.00 94.12 102 GLY A C 1
ATOM 788 O O . GLY A 1 102 ? -19.904 -4.494 19.793 1.00 94.12 102 GLY A O 1
ATOM 789 N N . ARG A 1 103 ? -19.222 -6.345 20.870 1.00 92.94 103 ARG A N 1
ATOM 790 C CA . ARG A 1 103 ? -19.162 -5.747 22.219 1.00 92.94 103 ARG A CA 1
ATOM 791 C C . ARG A 1 103 ? -17.850 -5.025 22.510 1.00 92.94 103 ARG A C 1
ATOM 793 O O . ARG A 1 103 ? -17.754 -4.321 23.513 1.00 92.94 103 ARG A O 1
ATOM 800 N N . GLN A 1 104 ? -16.838 -5.230 21.674 1.00 95.44 104 GLN A N 1
ATOM 801 C CA . GLN A 1 104 ? -15.552 -4.560 21.773 1.00 95.44 104 GLN A CA 1
ATOM 802 C C . GLN A 1 104 ? -15.146 -4.006 20.413 1.00 95.44 104 GLN A C 1
ATOM 804 O O . GLN A 1 104 ? -15.500 -4.549 19.365 1.00 95.44 104 GLN A O 1
ATOM 809 N N . HIS A 1 105 ? -14.363 -2.940 20.440 1.00 96.25 105 HIS A N 1
ATOM 810 C CA . HIS A 1 105 ? -13.572 -2.521 19.295 1.00 96.25 105 HIS A CA 1
ATOM 811 C C . HIS A 1 105 ? -12.151 -2.217 19.746 1.00 96.25 105 HIS A C 1
ATOM 813 O O . HIS A 1 105 ? -11.895 -1.955 20.923 1.00 96.25 105 HIS A O 1
ATOM 819 N N . ALA A 1 106 ? -11.229 -2.295 18.803 1.00 95.62 106 ALA A N 1
ATOM 820 C CA . ALA A 1 106 ? -9.833 -1.990 19.009 1.00 95.62 106 ALA A CA 1
ATOM 821 C C . ALA A 1 106 ? -9.366 -1.029 17.925 1.00 95.62 106 ALA A C 1
ATOM 823 O O . ALA A 1 106 ? -9.897 -1.045 16.817 1.00 95.62 106 ALA A O 1
ATOM 824 N N . TYR A 1 107 ? -8.403 -0.187 18.260 1.00 94.38 107 TYR A N 1
ATOM 825 C CA . TYR A 1 107 ? -7.787 0.752 17.333 1.00 94.38 107 TYR A CA 1
ATOM 826 C C . TYR A 1 107 ? -6.364 1.061 17.783 1.00 94.38 107 TYR A C 1
ATOM 828 O O . TYR A 1 107 ? -5.966 0.748 18.910 1.00 94.38 107 TYR A O 1
ATOM 836 N N . VAL A 1 108 ? -5.600 1.667 16.888 1.00 92.50 108 VAL A N 1
ATOM 837 C CA . VAL A 1 108 ? -4.272 2.201 17.174 1.00 92.50 108 VAL A CA 1
ATOM 838 C C . VAL A 1 108 ? -4.402 3.683 17.454 1.00 92.50 108 VAL A C 1
ATOM 840 O O . VAL A 1 108 ? -5.084 4.376 16.709 1.00 92.50 108 VAL A O 1
ATOM 843 N N . GLU A 1 109 ? -3.746 4.179 18.495 1.00 91.06 109 GLU A N 1
ATOM 844 C CA . GLU A 1 109 ? -3.547 5.615 18.683 1.00 91.06 109 GLU A CA 1
ATOM 845 C C . GLU A 1 109 ? -2.061 5.961 18.728 1.00 91.06 109 GLU A C 1
ATOM 847 O O . GLU A 1 109 ? -1.282 5.312 19.434 1.00 91.06 109 GLU A O 1
ATOM 852 N N . THR A 1 110 ? -1.675 7.014 18.013 1.00 87.25 110 THR A N 1
ATOM 853 C CA . THR A 1 110 ? -0.291 7.490 17.964 1.00 87.25 110 THR A CA 1
ATOM 854 C C . THR A 1 110 ? -0.127 8.750 18.803 1.00 87.25 110 THR A C 1
ATOM 856 O O . THR A 1 110 ? -0.760 9.776 18.546 1.00 87.25 110 THR A O 1
ATOM 859 N N . HIS A 1 111 ? 0.784 8.699 19.776 1.00 82.94 111 HIS A N 1
ATOM 860 C CA . HIS A 1 111 ? 1.187 9.841 20.594 1.00 82.94 111 HIS A CA 1
ATOM 861 C C . HIS A 1 111 ? 2.692 10.077 20.458 1.00 82.94 111 HIS A C 1
ATOM 863 O O . HIS A 1 111 ? 3.489 9.228 20.846 1.00 82.94 111 HIS A O 1
ATOM 869 N N . ASN A 1 112 ? 3.099 11.244 19.944 1.00 80.38 112 ASN A N 1
ATOM 870 C CA . ASN A 1 112 ? 4.516 11.610 19.769 1.00 80.38 112 ASN A CA 1
ATOM 871 C C . ASN A 1 112 ? 5.344 10.531 19.037 1.00 80.38 112 ASN A C 1
ATOM 873 O O . ASN A 1 112 ? 6.483 10.258 19.410 1.00 80.38 112 ASN A O 1
ATOM 877 N N . GLY A 1 113 ? 4.750 9.896 18.019 1.00 78.12 113 GLY A N 1
ATOM 878 C CA . GLY A 1 113 ? 5.388 8.833 17.234 1.00 78.12 113 GLY A CA 1
ATOM 879 C C . GLY A 1 113 ? 5.437 7.461 17.915 1.00 78.12 113 GLY A C 1
ATOM 880 O O . GLY A 1 113 ? 6.122 6.573 17.421 1.00 78.12 113 GLY A O 1
ATOM 881 N N . VAL A 1 114 ? 4.749 7.284 19.046 1.00 83.19 114 VAL A N 1
ATOM 882 C CA . VAL A 1 114 ? 4.603 5.991 19.723 1.00 83.19 114 VAL A CA 1
ATOM 883 C C . VAL A 1 114 ? 3.178 5.489 19.547 1.00 83.19 114 VAL A C 1
ATOM 885 O O . VAL A 1 114 ? 2.226 6.180 19.919 1.00 83.19 114 VAL A O 1
ATOM 888 N N . ASP A 1 115 ? 3.053 4.274 19.022 1.00 87.56 115 ASP A N 1
ATOM 889 C CA . ASP A 1 115 ? 1.762 3.654 18.752 1.00 87.56 115 ASP A CA 1
ATOM 890 C C . ASP A 1 115 ? 1.313 2.777 19.920 1.00 87.56 115 ASP A C 1
ATOM 892 O O . ASP A 1 115 ? 2.072 1.950 20.447 1.00 87.56 115 ASP A O 1
ATOM 896 N N . HIS A 1 116 ? 0.038 2.910 20.277 1.00 89.81 116 HIS A N 1
ATOM 897 C CA . HIS A 1 116 ? -0.621 2.114 21.301 1.00 89.81 116 HIS A CA 1
ATOM 898 C C . HIS A 1 116 ? -1.828 1.378 20.734 1.00 89.81 116 HIS A C 1
ATOM 900 O O . HIS A 1 116 ? -2.680 1.985 20.095 1.00 89.81 116 HIS A O 1
ATOM 906 N N . VAL A 1 117 ? -1.949 0.086 21.049 1.00 93.12 117 VAL A N 1
ATOM 907 C CA . VAL A 1 117 ? -3.191 -0.654 20.787 1.00 93.12 117 VAL A CA 1
ATOM 908 C C . VAL A 1 117 ? -4.159 -0.389 21.930 1.00 93.12 117 VAL A C 1
ATOM 910 O O . VAL A 1 117 ? -3.870 -0.715 23.089 1.00 93.12 117 VAL A O 1
ATOM 913 N N . VAL A 1 118 ? -5.313 0.178 21.600 1.00 94.25 118 VAL A N 1
ATOM 914 C CA . VAL A 1 118 ? -6.407 0.454 22.527 1.00 94.25 118 VAL A CA 1
ATOM 915 C C . VAL A 1 118 ? -7.527 -0.544 22.295 1.00 94.25 118 VAL A C 1
ATOM 917 O O . VAL A 1 118 ? -7.921 -0.787 21.161 1.00 94.25 118 VAL A O 1
ATOM 920 N N . VAL A 1 119 ? -8.066 -1.102 23.377 1.00 95.75 119 VAL A N 1
ATOM 921 C CA . VAL A 1 119 ? -9.289 -1.910 23.364 1.00 95.75 119 VAL A CA 1
ATOM 922 C C . VAL A 1 119 ? -10.357 -1.201 24.180 1.00 95.75 119 VAL A C 1
ATOM 924 O O . VAL A 1 119 ? -10.154 -0.868 25.352 1.00 95.75 119 VAL A O 1
ATOM 927 N N . VAL A 1 120 ? -11.510 -0.997 23.554 1.00 95.81 120 VAL A N 1
ATOM 928 C CA . VAL A 1 120 ? -12.705 -0.407 24.150 1.00 95.81 120 VAL A CA 1
ATOM 929 C C . VAL A 1 120 ? -13.763 -1.492 24.278 1.00 95.81 120 VAL A C 1
ATOM 931 O O . VAL A 1 120 ? -14.221 -2.053 23.284 1.00 95.81 120 VAL A O 1
ATOM 934 N N . GLY A 1 121 ? -14.152 -1.788 25.515 1.00 93.38 121 GLY A N 1
ATOM 935 C CA . GLY A 1 121 ? -15.317 -2.610 25.835 1.00 93.38 121 GLY A CA 1
ATOM 936 C C . GLY A 1 121 ? -16.482 -1.765 26.351 1.00 93.38 121 GLY A C 1
ATOM 937 O O . GLY A 1 121 ? -16.439 -0.540 26.340 1.00 93.38 121 GLY A O 1
ATOM 938 N N . GLU A 1 122 ? -17.517 -2.424 26.868 1.00 88.94 122 GLU A N 1
ATOM 939 C CA . GLU A 1 122 ? -18.736 -1.751 27.349 1.00 88.94 122 GLU A CA 1
ATOM 940 C C . GLU A 1 122 ? -18.506 -0.815 28.543 1.00 88.94 122 GLU A C 1
ATOM 942 O O . GLU A 1 122 ? -19.201 0.188 28.687 1.00 88.94 122 GLU A O 1
ATOM 947 N N . THR A 1 123 ? -17.556 -1.151 29.418 1.00 90.00 123 THR A N 1
ATOM 948 C CA . THR A 1 123 ? -17.325 -0.431 30.683 1.00 90.00 123 THR A CA 1
ATOM 949 C C . THR A 1 123 ? -15.896 0.064 30.856 1.00 90.00 123 THR A C 1
ATOM 951 O O . THR A 1 123 ? -15.630 0.840 31.773 1.00 90.00 123 THR A O 1
ATOM 954 N N . THR A 1 124 ? -14.960 -0.377 30.012 1.00 91.69 124 THR A N 1
ATOM 955 C CA . THR A 1 124 ? -13.539 -0.048 30.158 1.00 91.69 124 THR A CA 1
ATOM 956 C C . THR A 1 124 ? -12.878 0.212 28.817 1.00 91.69 124 THR A C 1
ATOM 958 O O . THR A 1 124 ? -13.073 -0.561 27.881 1.00 91.69 124 THR A O 1
ATOM 961 N N . THR A 1 125 ? -11.994 1.205 28.796 1.00 94.19 125 THR A N 1
ATOM 962 C CA . THR A 1 125 ? -11.025 1.452 27.724 1.00 94.19 125 THR A CA 1
ATOM 963 C C . THR A 1 125 ? -9.625 1.212 28.271 1.00 94.19 125 THR A C 1
ATOM 965 O O . THR A 1 125 ? -9.302 1.699 29.357 1.00 94.19 125 THR A O 1
ATOM 968 N N . LYS A 1 126 ? -8.795 0.447 27.557 1.00 93.62 126 LYS A N 1
ATOM 969 C CA . LYS A 1 126 ? -7.434 0.106 27.994 1.00 93.62 126 LYS A CA 1
ATOM 970 C C . LYS A 1 126 ? -6.445 0.186 26.840 1.00 93.62 126 LYS A C 1
ATOM 972 O O . LYS A 1 126 ? -6.719 -0.333 25.765 1.00 93.62 126 LYS A O 1
ATOM 977 N N . ARG A 1 127 ? -5.262 0.742 27.109 1.00 93.19 127 ARG A N 1
ATOM 978 C CA . ARG A 1 127 ? -4.064 0.541 26.283 1.00 93.19 127 ARG A CA 1
ATOM 979 C C . ARG A 1 127 ? -3.442 -0.786 26.681 1.00 93.19 127 ARG A C 1
ATOM 981 O O . ARG A 1 127 ? -3.114 -0.962 27.853 1.00 93.19 127 ARG A O 1
ATOM 988 N N . ILE A 1 128 ? -3.317 -1.705 25.735 1.00 90.31 128 ILE A N 1
ATOM 989 C CA . ILE A 1 128 ? -2.843 -3.065 26.014 1.00 90.31 128 ILE A CA 1
ATOM 990 C C . ILE A 1 128 ? -1.458 -3.335 25.427 1.00 90.31 128 ILE A C 1
ATOM 992 O O . ILE A 1 128 ? -0.759 -4.212 25.905 1.00 90.31 128 ILE A O 1
ATOM 996 N N . SER A 1 129 ? -1.010 -2.567 24.438 1.00 82.12 129 SER A N 1
ATOM 997 C CA . SER A 1 129 ? 0.325 -2.734 23.862 1.00 82.12 129 SER A CA 1
ATOM 998 C C . SER A 1 129 ? 0.928 -1.389 23.474 1.00 82.12 129 SER A C 1
ATOM 1000 O O . SER A 1 129 ? 0.198 -0.419 23.258 1.00 82.12 129 SER A O 1
ATOM 1002 N N . THR A 1 130 ? 2.256 -1.354 23.389 1.00 79.62 130 THR A N 1
ATOM 1003 C CA . THR A 1 130 ? 3.048 -0.208 22.940 1.00 79.62 130 THR A CA 1
ATOM 1004 C C . THR A 1 130 ? 4.113 -0.710 21.975 1.00 79.62 130 THR A C 1
ATOM 1006 O O . THR A 1 130 ? 4.821 -1.668 22.287 1.00 79.62 130 THR A O 1
ATOM 1009 N N . SER A 1 131 ? 4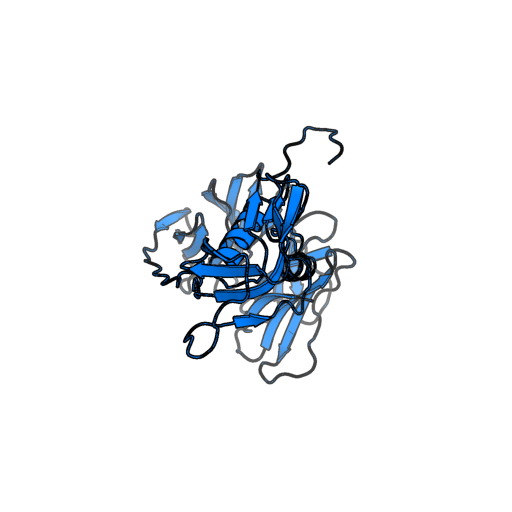.252 -0.053 20.826 1.00 71.12 131 SER A N 1
ATOM 1010 C CA . SER A 1 131 ? 5.229 -0.413 19.798 1.00 71.12 131 SER A CA 1
ATOM 1011 C C . SER A 1 131 ? 5.967 0.833 19.298 1.00 71.12 131 SER A C 1
ATOM 1013 O O . SER A 1 131 ? 5.317 1.841 19.028 1.00 71.12 131 SER A O 1
ATOM 1015 N N . PRO A 1 132 ? 7.306 0.781 19.140 1.00 65.12 132 PRO A N 1
ATOM 1016 C CA . PRO A 1 132 ? 8.048 1.805 18.407 1.00 65.12 132 PRO A CA 1
ATOM 1017 C C . PRO A 1 132 ? 7.948 1.623 16.882 1.00 65.12 132 PRO A C 1
ATOM 1019 O O . PRO A 1 132 ? 8.428 2.466 16.132 1.00 65.12 132 PRO A O 1
ATOM 1022 N N . PHE A 1 133 ? 7.401 0.497 16.414 1.00 69.25 133 PHE A N 1
ATOM 1023 C CA . PHE A 1 133 ? 7.130 0.262 15.001 1.00 69.25 133 PHE A CA 1
ATOM 1024 C C . PHE A 1 133 ? 5.770 0.826 14.618 1.00 69.25 133 PHE A C 1
ATOM 1026 O O . PHE A 1 133 ? 4.810 0.627 15.365 1.00 69.25 133 PHE A O 1
ATOM 1033 N N . ASP A 1 134 ? 5.721 1.388 13.414 1.00 67.19 134 ASP A N 1
ATOM 1034 C CA . ASP A 1 134 ? 4.506 1.798 12.716 1.00 67.19 134 ASP A CA 1
ATOM 1035 C C . ASP A 1 134 ? 3.553 0.599 12.549 1.00 67.19 134 ASP A C 1
ATOM 1037 O O . ASP A 1 134 ? 3.922 -0.442 11.978 1.00 67.19 134 ASP A O 1
ATOM 1041 N N . GLN A 1 135 ? 2.356 0.714 13.123 1.00 69.25 135 GLN A N 1
ATOM 1042 C CA . GLN A 1 135 ? 1.337 -0.333 13.113 1.00 69.25 135 GLN A CA 1
ATOM 1043 C C . GLN A 1 135 ? 0.503 -0.247 11.838 1.00 69.25 135 GLN A C 1
ATOM 1045 O O . GLN A 1 135 ? -0.081 0.783 11.519 1.00 69.25 135 GLN A O 1
ATOM 1050 N N . LYS A 1 136 ? 0.430 -1.355 11.095 1.00 70.31 136 LYS A N 1
ATOM 1051 C CA . LYS A 1 136 ? -0.143 -1.318 9.744 1.00 70.31 136 LYS A CA 1
ATOM 1052 C C . LYS A 1 136 ? -1.608 -1.718 9.691 1.00 70.31 136 LYS A C 1
ATOM 1054 O O . LYS A 1 136 ? -2.338 -1.097 8.933 1.00 70.31 136 LYS A O 1
ATOM 1059 N N . GLN A 1 137 ? -2.024 -2.720 10.467 1.00 84.38 137 GLN A N 1
ATOM 1060 C CA . GLN A 1 137 ? -3.412 -3.186 10.586 1.00 84.38 137 GLN A CA 1
ATOM 1061 C C . GLN A 1 137 ? -3.573 -4.032 11.859 1.00 84.38 137 GLN A C 1
ATOM 1063 O O . GLN A 1 137 ? -2.619 -4.677 12.314 1.00 84.38 137 GLN A O 1
ATOM 1068 N N . LEU A 1 138 ? -4.795 -4.094 12.390 1.00 91.00 138 LEU A N 1
ATOM 1069 C CA . LEU A 1 138 ? -5.194 -5.060 13.413 1.00 91.00 138 LEU A CA 1
ATOM 1070 C C . LEU A 1 138 ? -6.562 -5.659 13.080 1.00 91.00 138 LEU A C 1
ATOM 1072 O O . LEU A 1 138 ? -7.409 -5.003 12.481 1.00 91.00 138 LEU A O 1
ATOM 1076 N N . VAL A 1 139 ? -6.781 -6.907 13.487 1.00 93.62 139 VAL A N 1
ATOM 1077 C CA . VAL A 1 139 ? -8.072 -7.59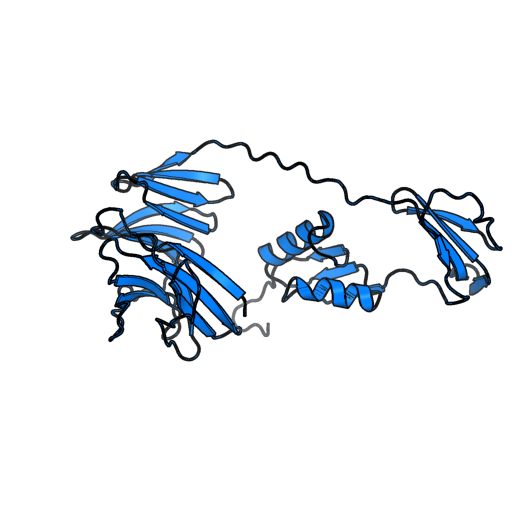7 13.357 1.00 93.62 139 VAL A CA 1
ATOM 1078 C C . VAL A 1 139 ? -8.350 -8.428 14.601 1.00 93.62 139 VAL A C 1
ATOM 1080 O O . VAL A 1 139 ? -7.427 -8.966 15.213 1.00 93.62 139 VAL A O 1
ATOM 1083 N N . PHE A 1 140 ? -9.618 -8.568 14.984 1.00 95.56 140 PHE A N 1
ATOM 1084 C CA . PHE A 1 140 ? -9.982 -9.517 16.033 1.00 95.56 140 PHE A CA 1
ATOM 1085 C C . PHE A 1 140 ? -9.863 -10.952 15.533 1.00 95.56 140 PHE A C 1
ATOM 1087 O O . PHE A 1 140 ? -10.291 -11.288 14.429 1.00 95.56 140 PHE A O 1
ATOM 1094 N N . HIS A 1 141 ? -9.322 -11.818 16.384 1.00 95.19 141 HIS A N 1
ATOM 1095 C CA . HIS A 1 141 ? -9.436 -13.251 16.189 1.00 95.19 141 HIS A CA 1
ATOM 1096 C C . HIS A 1 141 ? -10.904 -13.683 16.410 1.00 95.19 141 HIS A C 1
ATOM 1098 O O . HIS A 1 141 ? -11.596 -13.085 17.242 1.00 95.19 141 HIS A O 1
ATOM 1104 N N . PRO A 1 142 ? -11.399 -14.734 15.723 1.00 93.31 142 PRO A N 1
ATOM 1105 C CA . PRO A 1 142 ? -12.768 -15.229 15.900 1.00 93.31 142 PRO A CA 1
ATOM 1106 C C . PRO A 1 142 ? -13.149 -15.632 17.334 1.00 93.31 142 PRO A C 1
ATOM 1108 O O . PRO A 1 142 ? -14.336 -15.730 17.633 1.00 93.31 142 PRO A O 1
ATOM 1111 N N . ASP A 1 143 ? -12.175 -15.850 18.227 1.00 94.31 143 ASP A N 1
ATOM 1112 C CA . ASP A 1 143 ? -12.438 -16.104 19.654 1.00 94.31 143 ASP A CA 1
ATOM 1113 C C . ASP A 1 143 ? -12.962 -14.874 20.417 1.00 94.31 143 ASP A C 1
ATOM 1115 O O . ASP A 1 143 ? -13.599 -15.029 21.454 1.00 94.31 143 ASP A O 1
ATOM 1119 N N . GLY A 1 144 ? -12.716 -13.656 19.920 1.00 93.19 144 GLY A N 1
ATOM 1120 C CA . GLY A 1 144 ? -13.048 -12.406 20.607 1.00 93.19 144 GLY A CA 1
ATOM 1121 C C . GLY A 1 144 ? -12.191 -12.087 21.843 1.00 93.19 144 GLY A C 1
ATOM 1122 O O . GLY A 1 144 ? -12.439 -11.081 22.504 1.00 93.19 144 GLY A O 1
ATOM 1123 N N . GLU A 1 145 ? -11.184 -12.901 22.152 1.00 94.31 145 GLU A N 1
ATOM 1124 C CA . GLU A 1 145 ? -10.275 -12.755 23.301 1.00 94.31 145 GLU A CA 1
ATOM 1125 C C . GLU A 1 145 ? -8.873 -12.287 22.882 1.00 94.31 145 GLU A C 1
ATOM 1127 O O . GLU A 1 145 ? -8.058 -11.878 23.715 1.00 94.31 145 GLU A O 1
ATOM 1132 N N . SER A 1 146 ? -8.573 -12.338 21.583 1.00 95.75 146 SER A N 1
ATOM 1133 C CA . SER A 1 146 ? -7.290 -11.912 21.034 1.00 95.75 146 SER A CA 1
ATOM 1134 C C . SER A 1 146 ? -7.421 -11.125 19.729 1.00 95.75 146 SER A C 1
ATOM 1136 O O . SER A 1 146 ? -8.433 -11.180 19.031 1.00 95.75 146 SER A O 1
ATOM 1138 N N . LEU A 1 147 ? -6.369 -10.375 19.412 1.00 94.81 147 LEU A N 1
ATOM 1139 C CA . LEU A 1 147 ? -6.166 -9.638 18.170 1.00 94.81 147 LEU A CA 1
ATOM 1140 C C . LEU A 1 147 ? -5.003 -10.262 17.396 1.00 94.81 147 LEU A C 1
ATOM 1142 O O . LEU A 1 147 ? -4.068 -10.789 18.002 1.00 94.81 147 LEU A O 1
ATOM 1146 N N . VAL A 1 148 ? -5.025 -10.142 16.073 1.00 94.56 148 VAL A N 1
ATOM 1147 C CA . VAL A 1 148 ? -3.826 -10.252 15.238 1.00 94.56 148 VAL A CA 1
ATOM 1148 C C . VAL A 1 148 ? -3.370 -8.841 14.888 1.00 94.56 148 VAL A C 1
ATOM 1150 O O . VAL A 1 148 ? -4.169 -8.030 14.428 1.00 94.56 148 VAL A O 1
ATOM 1153 N N . LEU A 1 149 ? -2.092 -8.559 15.123 1.00 91.62 149 LEU A N 1
ATOM 1154 C CA . LEU A 1 149 ? -1.441 -7.274 14.880 1.00 91.62 149 LEU A CA 1
ATOM 1155 C C . LEU A 1 149 ? -0.310 -7.445 13.863 1.00 91.62 149 LEU A C 1
ATOM 1157 O O . LEU A 1 149 ? 0.508 -8.360 13.997 1.00 91.62 149 LEU A O 1
ATOM 1161 N N . VAL A 1 150 ? -0.233 -6.527 12.896 1.00 88.81 150 VAL A N 1
ATOM 1162 C CA . VAL A 1 150 ? 0.920 -6.375 12.000 1.00 88.81 150 VAL A CA 1
ATOM 1163 C C . VAL A 1 150 ? 1.799 -5.231 12.500 1.00 88.81 150 VAL A C 1
ATOM 1165 O O . VAL A 1 150 ? 1.371 -4.076 12.506 1.00 88.81 150 VAL A O 1
ATOM 1168 N N . ALA A 1 151 ? 3.039 -5.535 12.878 1.00 84.50 151 ALA A N 1
ATOM 1169 C CA . ALA A 1 151 ? 4.017 -4.531 13.297 1.00 84.50 151 ALA A CA 1
ATOM 1170 C C . ALA A 1 151 ? 5.431 -4.951 12.883 1.00 84.50 151 ALA A C 1
ATOM 1172 O O . ALA A 1 151 ? 5.786 -6.124 12.976 1.00 84.50 151 ALA A O 1
ATOM 1173 N N . GLY A 1 152 ? 6.246 -4.012 12.390 1.00 80.06 152 GLY A N 1
ATOM 1174 C CA . GLY A 1 152 ? 7.656 -4.282 12.069 1.00 80.06 152 GLY A CA 1
ATOM 1175 C C . GLY A 1 152 ? 7.875 -5.432 11.073 1.00 80.06 152 GLY A C 1
ATOM 1176 O O . GLY A 1 152 ? 8.851 -6.167 11.194 1.00 80.06 152 GLY A O 1
ATOM 1177 N N . ARG A 1 153 ? 6.961 -5.614 10.104 1.00 79.38 153 ARG A N 1
ATOM 1178 C CA . ARG A 1 153 ? 6.942 -6.741 9.140 1.00 79.38 153 ARG A CA 1
ATOM 1179 C C . ARG A 1 153 ? 6.744 -8.123 9.786 1.00 79.38 153 ARG A C 1
ATOM 1181 O O . ARG A 1 153 ? 7.076 -9.141 9.182 1.00 79.38 153 ARG A O 1
ATOM 1188 N N . GLN A 1 154 ? 6.207 -8.167 11.000 1.00 85.94 154 GLN A N 1
ATOM 1189 C CA . GLN A 1 154 ? 5.902 -9.383 11.745 1.00 85.94 154 GLN A CA 1
ATOM 1190 C C . GLN A 1 154 ? 4.415 -9.442 12.103 1.00 85.94 154 GLN A C 1
ATOM 1192 O O . GLN A 1 154 ? 3.716 -8.427 12.114 1.00 85.94 154 GLN A O 1
ATOM 1197 N N . LEU A 1 155 ? 3.946 -10.655 12.395 1.00 91.56 155 LEU A N 1
ATOM 1198 C CA . LEU A 1 155 ? 2.600 -10.919 12.887 1.00 91.56 155 LEU A CA 1
ATOM 1199 C C . LEU A 1 155 ? 2.660 -11.266 14.369 1.00 91.56 155 LEU A C 1
ATOM 1201 O O . LEU A 1 155 ? 3.510 -12.050 14.797 1.00 91.56 155 LEU A O 1
ATOM 1205 N N . PHE A 1 156 ? 1.719 -10.733 15.136 1.00 91.94 156 PHE A N 1
ATOM 1206 C CA . PHE A 1 156 ? 1.593 -11.006 16.560 1.00 91.94 156 PHE A CA 1
ATOM 1207 C C . PHE A 1 156 ? 0.156 -11.345 16.919 1.00 91.94 156 PHE A C 1
ATOM 1209 O O . PHE A 1 156 ? -0.774 -10.707 16.433 1.00 91.94 156 PHE A O 1
ATOM 1216 N N . ARG A 1 157 ? -0.025 -12.309 17.819 1.00 94.75 157 ARG A N 1
ATOM 1217 C CA . ARG A 1 157 ? -1.274 -12.492 18.551 1.00 94.75 157 ARG A CA 1
ATOM 1218 C C . ARG A 1 157 ? -1.192 -11.682 19.840 1.00 94.75 157 ARG A C 1
ATOM 1220 O O . ARG A 1 157 ? -0.249 -11.868 20.603 1.00 94.75 157 ARG A O 1
ATOM 1227 N N . VAL A 1 158 ? -2.161 -10.807 20.083 1.00 94.44 158 VAL A N 1
ATOM 1228 C CA . VAL A 1 158 ? -2.222 -9.942 21.270 1.00 94.44 158 VAL A CA 1
ATOM 1229 C C . VAL A 1 158 ? -3.472 -10.288 22.073 1.00 94.44 158 VAL A C 1
ATOM 1231 O O . VAL A 1 158 ? -4.579 -10.221 21.543 1.00 94.44 158 VAL A O 1
ATOM 1234 N N . ARG A 1 159 ? -3.335 -10.663 23.346 1.00 95.06 159 ARG A N 1
ATOM 1235 C CA . ARG A 1 159 ? -4.484 -10.939 24.224 1.00 95.06 159 ARG A CA 1
ATOM 1236 C C . ARG A 1 159 ? -5.155 -9.633 24.655 1.00 95.06 159 ARG A C 1
ATOM 1238 O O . ARG A 1 159 ? -4.490 -8.733 25.158 1.00 95.06 159 ARG A O 1
ATOM 1245 N N . THR A 1 160 ? -6.478 -9.526 24.517 1.00 93.62 160 THR A N 1
ATOM 1246 C CA . THR A 1 160 ? -7.206 -8.268 24.790 1.00 93.62 160 THR A CA 1
ATOM 1247 C C . THR A 1 160 ? -7.308 -7.929 26.277 1.00 93.62 160 THR A C 1
ATOM 1249 O O . THR A 1 160 ? -7.484 -6.768 26.641 1.00 93.62 160 THR A O 1
ATOM 1252 N N . GLN A 1 161 ? -7.195 -8.932 27.151 1.00 91.31 161 GLN A N 1
ATOM 1253 C CA . GLN A 1 161 ? -7.336 -8.758 28.596 1.00 91.31 161 GLN A CA 1
ATOM 1254 C C . GLN A 1 161 ? -6.216 -7.904 29.208 1.00 91.31 161 GLN A C 1
ATOM 1256 O O . GLN A 1 161 ? -6.490 -7.065 30.075 1.00 91.31 161 GLN A O 1
ATOM 1261 N N . ASP A 1 162 ? -4.977 -8.146 28.782 1.00 91.12 162 ASP A N 1
ATOM 1262 C CA . ASP A 1 162 ? -3.761 -7.627 29.414 1.00 91.12 162 ASP A CA 1
ATOM 1263 C C . ASP A 1 162 ? -2.624 -7.295 28.439 1.00 91.12 162 ASP A C 1
ATOM 1265 O O . ASP A 1 162 ? -1.599 -6.778 28.876 1.00 91.12 162 ASP A O 1
ATOM 1269 N N . GLY A 1 163 ? -2.795 -7.556 27.139 1.00 92.00 163 GLY A N 1
ATOM 1270 C CA . GLY A 1 163 ? -1.811 -7.198 26.125 1.00 92.00 163 GLY A CA 1
ATOM 1271 C C . GLY A 1 163 ? -0.683 -8.191 25.912 1.00 92.00 163 GLY A C 1
ATOM 1272 O O . GLY A 1 163 ? 0.261 -7.870 25.183 1.00 92.00 163 GLY A O 1
ATOM 1273 N N . GLU A 1 164 ? -0.749 -9.387 26.513 1.00 93.88 164 GLU A N 1
ATOM 1274 C CA . GLU A 1 164 ? 0.265 -10.413 26.261 1.00 93.88 164 GLU A CA 1
ATOM 1275 C C . GLU A 1 164 ? 0.401 -10.640 24.750 1.00 93.88 164 GLU A C 1
ATOM 1277 O O . GLU A 1 164 ? -0.578 -10.917 24.056 1.00 93.88 164 GLU A O 1
ATOM 1282 N N . THR A 1 165 ? 1.625 -10.476 24.249 1.00 92.12 165 THR A N 1
ATOM 1283 C CA . THR A 1 165 ? 1.931 -10.467 22.821 1.00 92.12 165 THR A CA 1
ATOM 1284 C C . THR A 1 165 ? 2.806 -11.668 22.483 1.00 92.12 165 THR A C 1
ATOM 1286 O O . THR A 1 165 ? 3.910 -11.812 23.005 1.00 92.12 165 THR A O 1
ATOM 1289 N N . THR A 1 166 ? 2.325 -12.530 21.591 1.00 94.12 166 THR A N 1
ATOM 1290 C CA . THR A 1 166 ? 3.039 -13.721 21.120 1.00 94.12 166 THR A CA 1
ATOM 1291 C C . THR A 1 166 ? 3.292 -13.611 19.616 1.00 94.12 166 THR A C 1
ATOM 1293 O O . THR A 1 166 ? 2.334 -13.419 18.863 1.00 94.12 166 THR A O 1
ATOM 1296 N N . PRO A 1 167 ? 4.539 -13.747 19.132 1.00 93.56 167 PRO A N 1
ATOM 1297 C CA . PRO A 1 167 ? 4.812 -13.783 17.699 1.00 93.56 167 PRO A CA 1
ATOM 1298 C C . PRO A 1 167 ? 4.073 -14.937 17.013 1.00 93.56 167 PRO A C 1
ATOM 1300 O O . PRO A 1 167 ? 4.065 -16.061 17.516 1.00 93.56 167 PRO A O 1
ATOM 1303 N N . ILE A 1 168 ? 3.493 -14.672 15.844 1.00 94.75 168 ILE A N 1
ATOM 1304 C CA . ILE A 1 168 ? 2.988 -15.695 14.926 1.00 94.75 168 ILE A CA 1
ATOM 1305 C C . ILE A 1 168 ? 4.098 -15.924 13.894 1.00 94.75 168 ILE A C 1
ATOM 1307 O O . ILE A 1 168 ? 4.277 -15.092 12.999 1.00 94.75 168 ILE A O 1
ATOM 1311 N N . PRO A 1 169 ? 4.902 -16.996 14.024 1.00 93.62 169 PRO A N 1
ATOM 1312 C CA . PRO A 1 169 ? 6.025 -17.212 13.130 1.00 93.62 169 PRO A CA 1
ATOM 1313 C C . PRO A 1 169 ? 5.520 -17.523 11.723 1.00 93.62 169 PRO A C 1
ATOM 1315 O O . PRO A 1 169 ? 4.678 -18.399 11.525 1.00 93.62 169 PRO A O 1
ATOM 1318 N N . PHE A 1 170 ? 6.083 -16.838 10.737 1.00 88.56 170 PHE A N 1
ATOM 1319 C CA . PHE A 1 170 ? 5.918 -17.176 9.333 1.00 88.56 170 PHE A CA 1
ATOM 1320 C C . PHE A 1 170 ? 7.252 -17.007 8.611 1.00 88.56 170 PHE A C 1
ATOM 1322 O O . PHE A 1 170 ? 8.153 -16.302 9.066 1.00 88.56 170 PHE A O 1
ATOM 1329 N N . THR A 1 171 ? 7.390 -17.668 7.470 1.00 84.75 171 THR A N 1
ATOM 1330 C CA . THR A 1 171 ? 8.484 -17.425 6.533 1.00 84.75 171 THR A CA 1
ATOM 1331 C C . THR A 1 171 ? 7.849 -17.068 5.207 1.00 84.75 171 THR A C 1
ATOM 1333 O O . THR A 1 171 ? 7.215 -17.913 4.581 1.00 84.75 171 THR A O 1
ATOM 1336 N N . ALA A 1 172 ? 7.989 -15.811 4.796 1.00 76.69 172 ALA A N 1
ATOM 1337 C CA . ALA A 1 172 ? 7.635 -15.410 3.447 1.00 76.69 172 ALA A CA 1
ATOM 1338 C C . AL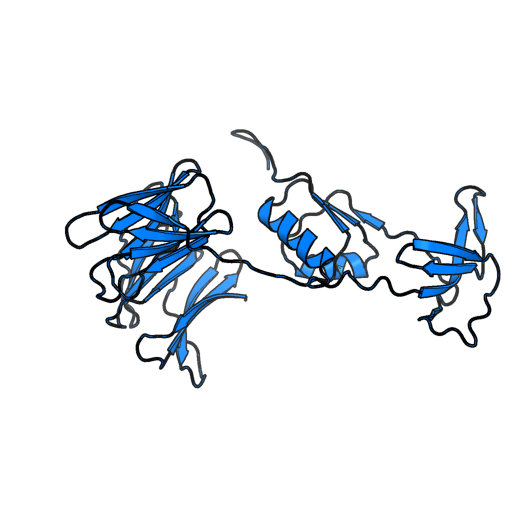A A 1 172 ? 8.845 -15.660 2.542 1.00 76.69 172 ALA A C 1
ATOM 1340 O O . ALA A 1 172 ? 9.922 -15.111 2.774 1.00 76.69 172 ALA A O 1
ATOM 1341 N N . GLN A 1 173 ? 8.679 -16.527 1.547 1.00 77.12 173 GLN A N 1
ATOM 1342 C CA . GLN A 1 173 ? 9.673 -16.748 0.504 1.00 77.12 173 GLN A CA 1
ATOM 1343 C C . GLN A 1 173 ? 9.210 -16.016 -0.747 1.00 77.12 173 GLN A C 1
ATOM 1345 O O . GLN A 1 173 ? 8.148 -16.315 -1.287 1.00 77.12 173 GLN A O 1
ATOM 1350 N N . PHE A 1 174 ? 10.016 -15.062 -1.194 1.00 70.38 174 PHE A N 1
ATOM 1351 C CA . PHE A 1 174 ? 9.812 -14.374 -2.456 1.00 70.38 174 PHE A CA 1
ATOM 1352 C C . PHE A 1 174 ? 10.941 -14.800 -3.387 1.00 70.38 174 PHE A C 1
ATOM 1354 O O . PHE A 1 174 ? 12.110 -14.568 -3.082 1.00 70.38 174 PHE A O 1
ATOM 1361 N N . SER A 1 175 ? 10.608 -15.440 -4.505 1.00 69.56 175 SER A N 1
ATOM 1362 C CA . SER A 1 175 ? 11.530 -15.528 -5.633 1.00 69.56 175 SER A CA 1
ATOM 1363 C C . SER A 1 175 ? 11.349 -14.257 -6.442 1.00 69.56 175 SER A C 1
ATOM 1365 O O . SER A 1 175 ? 10.446 -14.162 -7.274 1.00 69.56 175 SER A O 1
ATOM 1367 N N . VAL A 1 176 ? 12.162 -13.254 -6.152 1.00 61.44 176 VAL A N 1
ATOM 1368 C CA . VAL A 1 176 ? 12.264 -12.130 -7.068 1.00 61.44 176 VAL A CA 1
ATOM 1369 C C . VAL A 1 176 ? 13.165 -12.604 -8.198 1.00 61.44 176 VAL A C 1
ATOM 1371 O O . VAL A 1 176 ? 14.306 -12.985 -7.947 1.00 61.44 176 VAL A O 1
ATOM 1374 N N . ALA A 1 177 ? 12.634 -12.667 -9.416 1.00 57.19 177 ALA A N 1
ATOM 1375 C CA . ALA A 1 177 ? 13.498 -12.795 -10.576 1.00 57.19 177 ALA A CA 1
ATOM 1376 C C . ALA A 1 177 ? 14.358 -11.531 -10.643 1.00 57.19 177 ALA A C 1
ATOM 1378 O O . ALA A 1 177 ? 13.828 -10.429 -10.495 1.00 57.19 177 ALA A O 1
ATOM 1379 N N . ASP A 1 178 ? 15.664 -11.675 -10.854 1.00 62.22 178 ASP A N 1
ATOM 1380 C CA . ASP A 1 178 ? 16.456 -10.524 -11.272 1.00 62.22 178 ASP A CA 1
ATOM 1381 C C . ASP A 1 178 ? 15.794 -9.930 -12.521 1.00 62.22 178 ASP A C 1
ATOM 1383 O O . ASP A 1 178 ? 15.292 -10.677 -13.371 1.00 62.22 178 ASP A O 1
ATOM 1387 N N . ASN A 1 179 ? 15.764 -8.597 -12.625 1.00 58.81 179 ASN A N 1
ATOM 1388 C CA . ASN A 1 179 ? 15.382 -7.962 -13.880 1.00 58.81 179 ASN A CA 1
ATOM 1389 C C . ASN A 1 179 ? 16.241 -8.597 -14.982 1.00 58.81 179 ASN A C 1
ATOM 1391 O O . ASN A 1 179 ? 17.469 -8.564 -14.853 1.00 58.81 179 ASN A O 1
ATOM 1395 N N . PRO A 1 180 ? 15.642 -9.208 -16.019 1.00 57.22 180 PRO A N 1
ATOM 1396 C CA . PRO A 1 180 ? 16.419 -9.846 -17.062 1.00 57.22 180 PRO A CA 1
ATOM 1397 C C . PRO A 1 180 ? 17.321 -8.786 -17.687 1.00 57.22 180 PRO A C 1
ATOM 1399 O O . PRO A 1 180 ? 16.858 -7.797 -18.255 1.00 57.22 180 PRO A O 1
ATOM 1402 N N . THR A 1 181 ? 18.629 -8.960 -17.530 1.00 66.44 181 THR A N 1
ATOM 1403 C CA . THR A 1 181 ? 19.613 -8.159 -18.241 1.00 66.44 181 THR A CA 1
ATOM 1404 C C . THR A 1 181 ? 19.760 -8.751 -19.627 1.00 66.44 181 THR A C 1
ATOM 1406 O O . THR A 1 181 ? 20.736 -9.442 -19.912 1.00 66.44 181 THR A O 1
ATOM 1409 N N . ASP A 1 182 ? 18.745 -8.543 -20.461 1.00 74.62 182 ASP A N 1
ATOM 1410 C CA . ASP A 1 182 ? 18.779 -9.049 -21.821 1.00 74.62 182 ASP A CA 1
ATOM 1411 C C . ASP A 1 182 ? 19.942 -8.395 -22.566 1.00 74.62 182 ASP A C 1
ATOM 1413 O O . ASP A 1 182 ? 20.123 -7.172 -22.565 1.00 74.62 182 ASP A O 1
ATOM 1417 N N . ASP A 1 183 ? 20.747 -9.238 -23.199 1.00 90.25 183 ASP A N 1
ATOM 1418 C CA . ASP A 1 183 ? 21.758 -8.782 -24.131 1.00 90.25 183 ASP A CA 1
ATOM 1419 C C . ASP A 1 183 ? 21.081 -7.983 -25.250 1.00 90.25 183 ASP A C 1
ATOM 1421 O O . ASP A 1 183 ? 20.050 -8.388 -25.783 1.00 90.25 183 ASP A O 1
ATOM 1425 N N . LEU A 1 184 ? 21.665 -6.851 -25.630 1.00 91.75 184 LEU A N 1
ATOM 1426 C CA . LEU A 1 184 ? 21.060 -5.915 -26.574 1.00 91.75 184 LEU A CA 1
ATOM 1427 C C . LEU A 1 184 ? 22.138 -5.310 -27.465 1.00 91.75 184 LEU A C 1
ATOM 1429 O O . LEU A 1 184 ? 23.218 -4.955 -26.997 1.00 91.75 184 LEU A O 1
ATOM 1433 N N . VAL A 1 185 ? 21.836 -5.139 -28.749 1.00 93.88 185 VAL A N 1
ATOM 1434 C CA . VAL A 1 185 ? 22.668 -4.339 -29.652 1.00 93.88 185 VAL A CA 1
ATOM 1435 C C . VAL A 1 185 ? 21.909 -3.086 -30.066 1.00 93.88 185 VAL A C 1
ATOM 1437 O O . VAL A 1 185 ? 20.787 -3.170 -30.553 1.00 93.88 185 VAL A O 1
ATOM 1440 N N . ILE A 1 186 ? 22.530 -1.920 -29.905 1.00 94.06 186 ILE A N 1
ATOM 1441 C CA . ILE A 1 186 ? 22.048 -0.655 -30.471 1.00 94.06 186 ILE A CA 1
ATOM 1442 C C . ILE A 1 186 ? 22.951 -0.335 -31.660 1.00 94.06 186 ILE A C 1
ATOM 1444 O O . ILE A 1 186 ? 24.159 -0.233 -31.480 1.00 94.06 186 ILE A O 1
ATOM 1448 N N . THR A 1 187 ? 22.413 -0.202 -32.868 1.00 95.31 187 THR A N 1
ATOM 1449 C CA . THR A 1 187 ? 23.196 0.038 -34.094 1.00 95.31 187 THR A CA 1
ATOM 1450 C C . THR A 1 187 ? 22.791 1.335 -34.782 1.00 95.31 187 THR A C 1
ATOM 1452 O O . THR A 1 187 ? 21.765 1.916 -34.440 1.00 95.31 187 THR A O 1
ATOM 1455 N N . ASN A 1 188 ? 23.589 1.782 -35.757 1.00 94.62 188 ASN A N 1
ATOM 1456 C CA . ASN A 1 188 ? 23.299 2.943 -36.598 1.00 94.62 188 ASN A CA 1
ATOM 1457 C C . ASN A 1 188 ? 22.973 4.200 -35.771 1.00 94.62 188 ASN A C 1
ATOM 1459 O O . ASN A 1 188 ? 21.956 4.865 -35.966 1.00 94.62 188 ASN A O 1
ATOM 1463 N N . VAL A 1 189 ? 23.837 4.512 -34.805 1.00 95.19 189 VAL A N 1
ATOM 1464 C CA . VAL A 1 189 ? 23.727 5.720 -33.979 1.00 95.19 189 VAL A CA 1
ATOM 1465 C C . VAL A 1 189 ? 24.905 6.656 -34.208 1.00 95.19 189 VAL A C 1
ATOM 1467 O O . VAL A 1 189 ? 26.000 6.239 -34.582 1.00 95.19 189 VAL A O 1
ATOM 1470 N N . GLN A 1 190 ? 24.691 7.940 -33.942 1.00 94.88 190 GLN A N 1
ATOM 1471 C CA . GLN A 1 190 ? 25.775 8.895 -33.748 1.00 94.88 190 GLN A CA 1
ATOM 1472 C C . GLN A 1 190 ? 26.231 8.834 -32.290 1.00 94.88 190 GLN A C 1
ATOM 1474 O O . GLN A 1 190 ? 25.442 9.106 -31.383 1.00 94.88 190 GLN A O 1
ATOM 1479 N N . LEU A 1 191 ? 27.498 8.489 -32.068 1.00 92.00 191 LEU A N 1
ATOM 1480 C CA . LEU A 1 191 ? 28.101 8.427 -30.740 1.00 92.00 191 LEU A CA 1
ATOM 1481 C C . LEU A 1 191 ? 29.038 9.618 -30.541 1.00 92.00 191 LEU A C 1
ATOM 1483 O O . LEU A 1 191 ? 29.977 9.802 -31.306 1.00 92.00 191 LEU A O 1
ATOM 1487 N N . PHE A 1 192 ? 28.808 10.414 -29.502 1.00 90.19 192 PHE A N 1
ATOM 1488 C CA . PHE A 1 192 ? 29.734 11.480 -29.125 1.00 90.19 192 PHE A CA 1
ATOM 1489 C C . PHE A 1 192 ? 30.872 10.918 -28.263 1.00 90.19 192 PHE A C 1
ATOM 1491 O O . PHE A 1 192 ? 30.633 10.447 -27.149 1.00 90.19 192 PHE A O 1
ATOM 1498 N N . ASP A 1 193 ? 32.105 10.985 -28.763 1.00 85.44 193 ASP A N 1
ATOM 1499 C CA . ASP A 1 193 ? 33.303 10.703 -27.977 1.00 85.44 193 ASP A CA 1
ATOM 1500 C C . ASP A 1 193 ? 33.698 11.964 -27.201 1.00 85.44 193 ASP A C 1
ATOM 1502 O O . ASP A 1 193 ? 34.317 12.884 -27.734 1.00 85.44 193 ASP A O 1
ATOM 1506 N N . ALA A 1 194 ? 33.352 12.001 -25.915 1.00 83.44 194 ALA A N 1
ATOM 1507 C CA . ALA A 1 194 ? 33.651 13.137 -25.049 1.00 83.44 194 ALA A CA 1
ATOM 1508 C C . ALA A 1 194 ? 35.156 13.341 -24.780 1.00 83.44 194 ALA A C 1
ATOM 1510 O O . ALA A 1 194 ? 35.543 14.429 -24.354 1.00 83.44 194 ALA A O 1
ATOM 1511 N N . VAL A 1 195 ? 36.001 12.325 -24.998 1.00 85.81 195 VAL A N 1
ATOM 1512 C CA . VAL A 1 195 ? 37.457 12.436 -24.816 1.00 85.81 195 VAL A CA 1
ATOM 1513 C C . VAL A 1 195 ? 38.088 13.108 -26.031 1.00 85.81 195 VAL A C 1
ATOM 1515 O O . VAL A 1 195 ? 38.909 14.011 -25.872 1.00 85.81 195 VAL A O 1
ATOM 1518 N N . GLY A 1 196 ? 37.701 12.675 -27.234 1.00 85.50 196 GLY A N 1
ATOM 1519 C CA . GLY A 1 196 ? 38.182 13.242 -28.498 1.00 85.50 196 GLY A CA 1
ATOM 1520 C C . GLY A 1 196 ? 37.487 14.544 -28.907 1.00 85.50 196 GLY A C 1
ATOM 1521 O O . GLY A 1 196 ? 38.089 15.374 -29.582 1.00 85.50 196 GLY A O 1
ATOM 1522 N N . GLY A 1 197 ? 36.241 14.750 -28.471 1.00 88.00 197 GLY A N 1
ATOM 1523 C CA . GLY A 1 197 ? 35.383 15.858 -28.900 1.00 88.00 197 GLY A CA 1
ATOM 1524 C C . GLY A 1 197 ? 34.705 15.635 -30.257 1.00 88.00 197 GLY A C 1
ATOM 1525 O O . GLY A 1 197 ? 34.095 16.565 -30.784 1.00 88.00 197 GLY A O 1
ATOM 1526 N N . ASP A 1 198 ? 34.790 14.423 -30.807 1.00 90.94 198 ASP A N 1
ATOM 1527 C CA . ASP A 1 198 ? 34.288 14.065 -32.133 1.00 90.94 198 ASP A CA 1
ATOM 1528 C C . ASP A 1 198 ? 32.982 13.257 -32.061 1.00 90.94 198 ASP A C 1
ATOM 1530 O O . ASP A 1 198 ? 32.675 12.592 -31.069 1.00 90.94 198 ASP A O 1
ATOM 1534 N N . VAL A 1 199 ? 32.209 13.284 -33.149 1.00 91.81 199 VAL A N 1
ATOM 1535 C CA . VAL A 1 199 ? 31.042 12.412 -33.336 1.00 91.81 199 VAL A CA 1
ATOM 1536 C C . VAL A 1 199 ? 31.430 11.249 -34.242 1.00 91.81 199 VAL A C 1
ATOM 1538 O O . VAL A 1 199 ? 31.875 11.451 -35.370 1.00 91.81 199 VAL A O 1
ATOM 1541 N N . VAL A 1 200 ? 31.221 10.029 -33.756 1.00 91.56 200 VAL A N 1
ATOM 1542 C CA . VAL A 1 200 ? 31.405 8.779 -34.490 1.00 91.56 200 VAL A CA 1
ATOM 1543 C C . VAL A 1 200 ? 30.075 8.408 -35.160 1.00 91.56 200 VAL A C 1
ATOM 1545 O O . VAL A 1 200 ? 29.125 8.048 -34.457 1.00 91.56 200 VAL A O 1
ATOM 1548 N N . PRO A 1 201 ? 29.962 8.519 -36.496 1.00 92.94 201 PRO A N 1
ATOM 1549 C CA . PRO A 1 201 ? 28.757 8.120 -37.215 1.00 92.94 201 PRO A CA 1
ATOM 1550 C C . PRO A 1 201 ? 28.652 6.593 -37.314 1.00 92.94 201 PRO A C 1
ATOM 1552 O O . PRO A 1 201 ? 29.663 5.893 -37.277 1.00 92.94 201 PRO A O 1
ATOM 1555 N N . GLU A 1 202 ? 27.425 6.090 -37.484 1.00 93.38 202 GLU A N 1
ATOM 1556 C CA . GLU A 1 202 ? 27.128 4.664 -37.717 1.00 93.38 202 GLU A CA 1
ATOM 1557 C C . GLU A 1 202 ? 27.732 3.721 -36.658 1.00 93.38 202 GLU A C 1
ATOM 1559 O O . GLU A 1 202 ? 28.083 2.569 -36.934 1.00 93.38 202 GLU A O 1
ATOM 1564 N N . ALA A 1 203 ? 27.856 4.211 -35.425 1.00 94.31 203 ALA A N 1
ATOM 1565 C CA . ALA A 1 203 ? 28.376 3.434 -34.317 1.00 94.31 203 ALA A CA 1
ATOM 1566 C C . ALA A 1 203 ? 27.375 2.352 -33.891 1.00 94.31 203 ALA A C 1
ATOM 1568 O O . ALA A 1 203 ? 26.163 2.468 -34.104 1.00 94.31 203 ALA A O 1
ATOM 1569 N N . SER A 1 204 ? 27.891 1.292 -33.269 1.00 95.06 204 SER A N 1
ATOM 1570 C CA . SER A 1 204 ? 27.081 0.237 -32.659 1.00 95.06 204 SER A CA 1
ATOM 1571 C C . SER A 1 204 ? 27.585 -0.102 -31.260 1.00 95.06 204 SER A C 1
ATOM 1573 O O . SER A 1 204 ? 28.791 -0.172 -31.029 1.00 95.06 204 SER A O 1
ATOM 1575 N N . ILE A 1 205 ? 26.666 -0.327 -30.328 1.00 93.94 205 ILE A N 1
ATOM 1576 C CA . ILE A 1 205 ? 26.932 -0.623 -28.921 1.00 93.94 205 ILE A CA 1
ATOM 1577 C C . ILE A 1 205 ? 26.398 -2.014 -28.611 1.00 93.94 205 ILE A C 1
ATOM 1579 O O . ILE A 1 205 ? 25.222 -2.291 -28.846 1.00 93.94 205 ILE A O 1
ATOM 1583 N N . VAL A 1 206 ? 27.254 -2.877 -28.068 1.00 93.12 206 VAL A N 1
ATOM 1584 C CA . VAL A 1 206 ? 26.862 -4.198 -27.570 1.00 93.12 206 VAL A CA 1
ATOM 1585 C C . VAL A 1 206 ? 26.716 -4.107 -26.061 1.00 93.12 206 VAL A C 1
ATOM 1587 O O . VAL A 1 206 ? 27.662 -3.745 -25.360 1.00 93.12 206 VAL A O 1
ATOM 1590 N N . ILE A 1 207 ? 25.535 -4.449 -25.566 1.00 91.50 207 ILE A N 1
ATOM 1591 C CA . ILE A 1 207 ? 25.203 -4.514 -24.149 1.00 91.50 207 ILE A CA 1
ATOM 1592 C C . ILE A 1 207 ? 25.104 -5.990 -23.767 1.00 91.50 207 ILE A C 1
ATOM 1594 O O . ILE A 1 207 ? 24.390 -6.750 -24.422 1.00 91.50 207 ILE A O 1
ATOM 1598 N N . ARG A 1 208 ? 25.846 -6.390 -22.732 1.00 89.62 208 ARG A N 1
ATOM 1599 C CA . ARG A 1 208 ? 25.795 -7.727 -22.130 1.00 89.62 208 ARG A CA 1
ATOM 1600 C C . ARG A 1 208 ? 25.610 -7.598 -20.633 1.00 89.62 208 ARG A C 1
ATOM 1602 O O . ARG A 1 208 ? 26.272 -6.754 -20.024 1.00 89.62 208 ARG A O 1
ATOM 1609 N N . ASP A 1 209 ? 24.713 -8.388 -20.055 1.00 84.75 209 ASP A N 1
ATOM 1610 C CA . ASP A 1 209 ? 24.420 -8.357 -18.615 1.00 84.75 209 ASP A CA 1
ATOM 1611 C C . ASP A 1 209 ? 24.189 -6.920 -18.079 1.00 84.75 209 ASP A C 1
ATOM 1613 O O . ASP A 1 209 ? 24.701 -6.514 -17.032 1.00 84.75 209 ASP A O 1
ATOM 1617 N N . GLY A 1 210 ? 23.472 -6.095 -18.858 1.00 82.25 210 GLY A N 1
ATOM 1618 C CA . GLY A 1 210 ? 23.132 -4.713 -18.499 1.00 82.25 210 GLY A CA 1
ATOM 1619 C C . GLY A 1 210 ? 24.302 -3.721 -18.554 1.00 82.25 210 GLY A C 1
ATOM 1620 O O . GLY A 1 210 ? 24.187 -2.603 -18.052 1.00 82.25 210 GLY A O 1
ATOM 1621 N N . ARG A 1 211 ? 25.441 -4.097 -19.146 1.00 87.50 211 ARG A N 1
ATOM 1622 C CA . ARG A 1 211 ? 26.632 -3.244 -19.278 1.00 87.50 211 ARG A CA 1
ATOM 1623 C C . ARG A 1 211 ? 27.065 -3.108 -20.725 1.00 87.50 211 ARG A C 1
ATOM 1625 O O . ARG A 1 211 ? 26.958 -4.051 -21.499 1.00 87.50 211 ARG A O 1
ATOM 1632 N N . ILE A 1 212 ? 27.631 -1.952 -21.072 1.00 91.19 212 ILE A N 1
ATOM 1633 C CA . ILE A 1 212 ? 28.317 -1.772 -22.356 1.00 91.19 212 ILE A CA 1
ATOM 1634 C C . ILE A 1 212 ? 29.528 -2.710 -22.374 1.00 91.19 212 ILE A C 1
ATOM 1636 O O . ILE A 1 212 ? 30.490 -2.505 -21.634 1.00 91.19 212 ILE A O 1
ATOM 1640 N N . ALA A 1 213 ? 29.454 -3.745 -23.204 1.00 93.38 213 ALA A N 1
ATOM 1641 C CA . ALA A 1 213 ? 30.521 -4.714 -23.403 1.00 93.38 213 ALA A CA 1
ATOM 1642 C C . ALA A 1 213 ? 31.482 -4.247 -24.500 1.00 93.38 213 ALA A C 1
ATOM 1644 O O . ALA A 1 213 ? 32.697 -4.340 -24.342 1.00 93.38 213 ALA A O 1
ATOM 1645 N N . GLU A 1 214 ? 30.939 -3.718 -25.600 1.00 93.12 214 GLU A N 1
ATOM 1646 C CA . GLU A 1 214 ? 31.720 -3.289 -26.759 1.00 93.12 214 GLU A CA 1
ATOM 1647 C C . GLU A 1 214 ? 31.124 -2.038 -27.409 1.00 93.12 214 GLU A C 1
ATOM 1649 O O . GLU A 1 214 ? 29.907 -1.837 -27.426 1.00 93.12 214 GLU A O 1
ATOM 1654 N N . VAL A 1 215 ? 32.004 -1.226 -27.995 1.00 92.75 215 VAL A N 1
ATOM 1655 C CA . VAL A 1 215 ? 31.659 -0.054 -28.801 1.00 92.75 215 VAL A CA 1
ATOM 1656 C C . VAL A 1 215 ? 32.362 -0.183 -30.145 1.00 92.75 215 VAL A C 1
ATOM 1658 O O . VAL A 1 215 ? 33.590 -0.238 -30.214 1.00 92.75 215 VAL A O 1
ATOM 1661 N N . HIS A 1 216 ? 31.582 -0.219 -31.217 1.00 93.38 216 HIS A N 1
ATOM 1662 C CA . HIS A 1 216 ? 32.054 -0.318 -32.593 1.00 93.38 216 HIS A CA 1
ATOM 1663 C C . HIS A 1 216 ? 31.874 1.029 -33.284 1.00 93.38 216 HIS A C 1
ATOM 1665 O O . HIS A 1 216 ? 30.783 1.589 -33.284 1.00 93.38 216 HIS A O 1
ATOM 1671 N N . SER A 1 217 ? 32.935 1.543 -33.903 1.00 89.44 217 SER A N 1
ATOM 1672 C CA . SER A 1 217 ? 32.936 2.829 -34.621 1.00 89.44 217 SER A CA 1
ATOM 1673 C C . SER A 1 217 ? 32.528 2.722 -36.095 1.00 89.44 217 SER A C 1
ATOM 1675 O O . SER A 1 217 ? 32.807 3.619 -36.889 1.00 89.44 217 SER A O 1
ATOM 1677 N N . LYS A 1 218 ? 31.950 1.583 -36.485 1.00 82.50 218 LYS A N 1
ATOM 1678 C CA . LYS A 1 218 ? 31.562 1.227 -37.853 1.00 82.50 218 LYS A CA 1
ATOM 1679 C C . LYS A 1 218 ? 30.316 0.333 -37.812 1.00 82.50 218 LYS A C 1
ATOM 1681 O O . LYS A 1 218 ? 30.064 -0.268 -36.761 1.00 82.50 218 LYS A O 1
ATOM 1686 N N . PRO A 1 219 ? 29.613 0.163 -38.949 1.00 77.44 219 PRO A N 1
ATOM 1687 C CA . PRO A 1 219 ? 28.504 -0.774 -39.063 1.00 77.44 219 PRO A CA 1
ATOM 1688 C C . PRO A 1 219 ? 28.853 -2.164 -38.527 1.00 77.44 219 PRO A C 1
ATOM 1690 O O . PRO A 1 219 ? 29.877 -2.752 -38.885 1.00 77.44 219 PRO A O 1
ATOM 1693 N N . PHE A 1 220 ? 27.986 -2.673 -37.656 1.00 83.38 220 PHE A N 1
ATOM 1694 C CA . PHE A 1 220 ? 28.114 -3.976 -37.017 1.00 83.38 220 PHE A CA 1
ATOM 1695 C C . PHE A 1 220 ? 27.283 -5.015 -37.774 1.00 83.38 220 PHE A C 1
ATOM 1697 O O . PHE A 1 220 ? 26.170 -4.731 -38.215 1.00 83.38 220 PHE A O 1
ATOM 1704 N N . MET A 1 221 ? 27.810 -6.230 -37.933 1.00 86.38 221 MET A N 1
ATOM 1705 C CA . MET A 1 221 ? 27.065 -7.314 -38.575 1.00 86.38 221 MET A CA 1
ATOM 1706 C C . MET A 1 221 ? 25.976 -7.820 -37.627 1.00 86.38 221 MET A C 1
A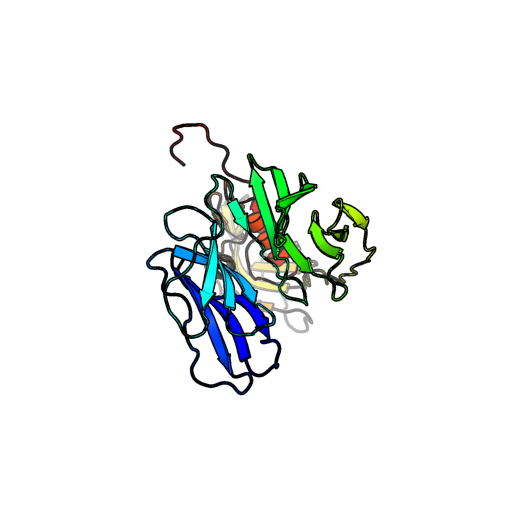TOM 1708 O O . MET A 1 221 ? 26.266 -8.513 -36.656 1.00 86.38 221 MET A O 1
ATOM 1712 N N . ILE A 1 222 ? 24.725 -7.466 -37.923 1.00 86.00 222 ILE A N 1
ATOM 1713 C CA . ILE A 1 222 ? 23.558 -7.848 -37.112 1.00 86.00 222 ILE A CA 1
ATOM 1714 C C . ILE A 1 222 ? 22.888 -9.153 -37.568 1.00 86.00 222 ILE A C 1
ATOM 1716 O O . ILE A 1 222 ? 22.065 -9.716 -36.847 1.00 86.00 222 ILE A O 1
ATOM 1720 N N . GLU A 1 223 ? 23.220 -9.645 -38.764 1.00 85.81 223 GLU A N 1
ATOM 1721 C CA . GLU A 1 223 ? 22.620 -10.858 -39.317 1.00 85.81 223 GLU A CA 1
ATOM 1722 C C . GLU A 1 223 ? 23.026 -12.095 -38.501 1.00 85.81 223 GLU A C 1
ATOM 1724 O O . GLU A 1 223 ? 24.207 -12.338 -38.253 1.00 85.81 223 GLU A O 1
ATOM 1729 N N . GLY A 1 224 ? 22.035 -12.883 -38.076 1.00 83.81 224 GLY A N 1
ATOM 1730 C CA . GLY A 1 224 ? 22.248 -14.098 -37.283 1.00 83.81 224 GLY A CA 1
ATOM 1731 C C . GLY A 1 224 ? 22.412 -13.873 -35.776 1.00 83.81 224 GLY A C 1
ATOM 1732 O O . GLY A 1 224 ? 22.633 -14.843 -35.050 1.00 83.81 224 GLY A O 1
ATOM 1733 N N . LEU A 1 225 ? 22.277 -12.637 -35.284 1.00 86.75 225 LEU A N 1
ATOM 1734 C CA . LEU A 1 225 ? 22.218 -12.380 -33.847 1.00 86.75 225 LEU A CA 1
ATOM 1735 C C . LEU A 1 225 ? 20.947 -12.983 -33.235 1.00 86.75 225 LEU A C 1
ATOM 1737 O O . LEU A 1 225 ? 19.845 -12.809 -33.748 1.00 86.75 225 LEU A O 1
ATOM 1741 N N . SER A 1 226 ? 21.104 -13.653 -32.095 1.00 88.00 226 SER A N 1
ATOM 1742 C CA . SER A 1 226 ? 19.996 -14.167 -31.279 1.00 88.00 226 SER A CA 1
ATOM 1743 C C . SER A 1 226 ? 19.523 -13.174 -30.211 1.00 88.00 226 SER A C 1
ATOM 1745 O O . SER A 1 226 ? 18.785 -13.562 -29.310 1.00 88.00 226 SER A O 1
ATOM 1747 N N . VAL A 1 227 ? 19.995 -11.927 -30.269 1.00 89.75 227 VAL A N 1
ATOM 1748 C CA . VAL A 1 227 ? 19.706 -10.868 -29.295 1.00 89.75 227 VAL A CA 1
ATOM 1749 C C . VAL A 1 227 ? 18.888 -9.758 -29.956 1.00 89.75 227 VAL A C 1
ATOM 1751 O O . VAL A 1 227 ? 19.053 -9.537 -31.159 1.00 89.75 227 VAL A O 1
ATOM 1754 N N . PRO A 1 228 ? 18.020 -9.052 -29.212 1.00 91.88 228 PRO A N 1
ATOM 1755 C CA . PRO A 1 228 ? 17.346 -7.862 -29.709 1.00 91.88 228 PRO A CA 1
ATOM 1756 C C . PRO A 1 228 ? 18.324 -6.848 -30.314 1.00 91.88 228 PRO A C 1
ATOM 1758 O O . PRO A 1 228 ? 19.428 -6.631 -29.806 1.00 91.88 228 PRO A O 1
ATOM 1761 N N . VAL A 1 229 ? 17.893 -6.214 -31.403 1.00 92.81 229 VAL A N 1
ATOM 1762 C CA . VAL A 1 229 ? 18.633 -5.146 -32.079 1.00 92.81 229 VAL A CA 1
ATOM 1763 C C . VAL A 1 229 ? 17.737 -3.917 -32.170 1.00 92.81 229 VAL A C 1
ATOM 1765 O O . VAL A 1 229 ? 16.622 -4.001 -32.684 1.00 92.81 229 VAL A O 1
ATOM 1768 N N . ILE A 1 230 ? 18.230 -2.780 -31.688 1.00 93.19 230 ILE A N 1
ATOM 1769 C CA . ILE A 1 230 ? 17.610 -1.466 -31.867 1.00 93.19 230 ILE A CA 1
ATOM 1770 C C . ILE A 1 230 ? 18.397 -0.719 -32.943 1.00 93.19 230 ILE A C 1
ATOM 1772 O O . ILE A 1 230 ? 19.577 -0.424 -32.762 1.00 93.19 230 ILE A O 1
ATOM 1776 N N . ASP A 1 231 ? 17.741 -0.401 -34.057 1.00 93.62 231 ASP A N 1
ATOM 1777 C CA . ASP A 1 231 ? 18.278 0.511 -35.069 1.00 93.62 231 ASP A CA 1
ATOM 1778 C C . ASP A 1 231 ? 18.016 1.960 -34.635 1.00 93.62 231 ASP A C 1
ATOM 1780 O O . ASP A 1 231 ? 16.875 2.372 -34.423 1.00 93.62 231 ASP A O 1
ATOM 1784 N N . GLY A 1 232 ? 19.087 2.729 -34.459 1.00 94.00 232 GLY A N 1
ATOM 1785 C CA . GLY A 1 232 ? 19.035 4.135 -34.082 1.00 94.00 232 GLY A CA 1
ATOM 1786 C C . GLY A 1 232 ? 18.619 5.075 -35.213 1.00 94.00 232 GLY A C 1
ATOM 1787 O O . GLY A 1 232 ? 18.356 6.246 -34.941 1.00 94.00 232 GLY A O 1
ATOM 1788 N N . GLU A 1 233 ? 18.543 4.601 -36.460 1.00 95.44 233 GLU A N 1
ATOM 1789 C CA . GLU A 1 233 ? 18.173 5.379 -37.652 1.00 95.44 233 GLU A CA 1
ATOM 1790 C C . GLU A 1 233 ? 19.051 6.634 -37.857 1.00 95.44 233 GLU A C 1
ATOM 1792 O O . GLU A 1 233 ? 18.587 7.683 -38.305 1.00 95.44 233 GLU A O 1
ATOM 1797 N N . GLY A 1 234 ? 20.329 6.558 -37.475 1.00 93.94 234 GLY A N 1
ATOM 1798 C CA . GLY A 1 234 ? 21.288 7.663 -37.525 1.00 93.94 234 GLY A CA 1
ATOM 1799 C C . GLY A 1 234 ? 21.100 8.720 -36.430 1.00 93.94 234 GLY A C 1
ATOM 1800 O O . GLY A 1 234 ? 21.767 9.760 -36.460 1.00 93.94 234 GLY A O 1
ATOM 1801 N N . ARG A 1 235 ? 20.206 8.503 -35.454 1.00 94.50 235 ARG A N 1
ATOM 1802 C CA . ARG A 1 235 ? 20.007 9.421 -34.319 1.00 94.50 235 ARG A CA 1
ATOM 1803 C C . ARG A 1 235 ? 21.195 9.390 -33.359 1.00 94.50 235 ARG A C 1
ATOM 1805 O O . ARG A 1 235 ? 21.970 8.438 -33.317 1.00 94.50 235 ARG A O 1
ATOM 1812 N N . THR A 1 236 ? 21.331 10.442 -32.560 1.00 92.62 236 THR A N 1
ATOM 1813 C CA . THR A 1 236 ? 22.347 10.512 -31.506 1.00 92.62 236 THR A CA 1
ATOM 1814 C C . THR A 1 236 ? 21.977 9.608 -30.339 1.00 92.62 236 THR A C 1
ATOM 1816 O O . THR A 1 236 ? 20.894 9.744 -29.771 1.00 92.62 236 THR A O 1
ATOM 1819 N N . LEU A 1 237 ? 22.896 8.722 -29.958 1.00 90.38 237 LEU A N 1
ATOM 1820 C CA . LEU A 1 237 ? 22.799 7.979 -28.710 1.00 90.38 237 LEU A CA 1
ATOM 1821 C C . LEU A 1 237 ? 23.386 8.828 -27.582 1.00 90.38 237 LEU A C 1
ATOM 1823 O O . LEU A 1 237 ? 24.531 9.273 -27.659 1.00 90.38 237 LEU A O 1
ATOM 1827 N N . LEU A 1 238 ? 22.600 9.034 -26.531 1.00 88.06 238 LEU A N 1
ATOM 1828 C CA . LEU A 1 238 ? 23.021 9.735 -25.324 1.00 88.06 238 LEU A CA 1
ATOM 1829 C C . LEU A 1 238 ? 23.028 8.764 -24.140 1.00 88.06 238 LEU A C 1
ATOM 1831 O O . LEU A 1 238 ? 22.202 7.847 -24.105 1.00 88.06 238 LEU A O 1
ATOM 1835 N N . PRO A 1 239 ? 23.910 8.970 -23.145 1.00 86.12 239 PRO A N 1
ATOM 1836 C CA . PRO A 1 239 ? 23.700 8.395 -21.825 1.00 86.12 239 PRO A CA 1
ATOM 1837 C C . PRO A 1 239 ? 22.316 8.787 -21.302 1.00 86.12 239 PRO A C 1
ATOM 1839 O O . PRO A 1 239 ? 21.830 9.887 -21.583 1.00 86.12 239 PRO A O 1
ATOM 1842 N N . GLY A 1 240 ? 21.703 7.906 -20.515 1.00 89.94 240 GLY A N 1
ATOM 1843 C CA . GLY A 1 240 ? 20.472 8.247 -19.817 1.00 89.94 240 GLY A CA 1
ATOM 1844 C C . GLY A 1 240 ? 20.667 9.471 -18.918 1.00 89.94 240 GLY A C 1
ATOM 1845 O O . GLY A 1 240 ? 21.721 9.656 -18.301 1.00 89.94 240 GLY A O 1
ATOM 1846 N N . LEU A 1 241 ? 19.666 10.347 -18.893 1.00 95.25 241 LEU A N 1
ATOM 1847 C CA . LEU A 1 241 ? 19.704 11.587 -18.130 1.00 95.25 241 LEU A CA 1
ATOM 1848 C C . LEU A 1 241 ? 19.519 11.303 -16.638 1.00 95.25 241 LEU A C 1
ATOM 1850 O O . LEU A 1 241 ? 18.791 10.390 -16.240 1.00 95.25 241 LEU A O 1
ATOM 1854 N N . VAL A 1 242 ? 20.159 12.137 -15.818 1.00 96.62 242 VAL A N 1
ATOM 1855 C CA . VAL A 1 242 ? 20.051 12.091 -14.358 1.00 96.62 242 VAL A CA 1
ATOM 1856 C C . VAL A 1 242 ? 19.344 13.348 -13.866 1.00 96.62 242 VAL A C 1
ATOM 1858 O O . VAL A 1 242 ? 19.889 14.448 -13.986 1.00 96.62 242 VAL A O 1
ATOM 1861 N N . ASP A 1 243 ? 18.161 13.190 -13.276 1.00 95.19 243 ASP A N 1
ATOM 1862 C CA . ASP A 1 243 ? 17.473 14.280 -12.580 1.00 95.19 243 ASP A CA 1
ATOM 1863 C C . ASP A 1 243 ? 17.910 14.309 -11.110 1.00 95.19 243 ASP A C 1
ATOM 1865 O O . ASP A 1 243 ? 17.798 13.325 -10.384 1.00 95.19 243 ASP A O 1
ATOM 1869 N N . ASN A 1 244 ? 18.448 15.438 -10.656 1.00 94.31 244 ASN A N 1
ATOM 1870 C CA . ASN A 1 244 ? 18.983 15.563 -9.302 1.00 94.31 244 ASN A CA 1
ATOM 1871 C C . ASN A 1 244 ? 17.964 16.070 -8.270 1.00 94.31 244 ASN A C 1
ATOM 1873 O O . ASN A 1 244 ? 18.328 16.216 -7.099 1.00 94.31 244 ASN A O 1
ATOM 1877 N N . HIS A 1 245 ? 16.731 16.371 -8.681 1.00 93.75 245 HIS A N 1
ATOM 1878 C CA . HIS A 1 245 ? 15.712 16.918 -7.793 1.00 93.75 245 HIS A CA 1
ATOM 1879 C C . HIS A 1 245 ? 14.313 16.444 -8.203 1.00 93.75 245 HIS A C 1
ATOM 1881 O O . HIS A 1 245 ? 13.522 17.205 -8.759 1.00 93.75 245 HIS A O 1
ATOM 1887 N N . HIS A 1 246 ? 14.005 15.179 -7.908 1.00 90.19 246 HIS A N 1
ATOM 1888 C CA . HIS A 1 246 ? 12.701 14.593 -8.215 1.00 90.19 246 HIS A CA 1
ATOM 1889 C C . HIS A 1 246 ? 12.007 14.033 -6.973 1.00 90.19 246 HIS A C 1
ATOM 1891 O O . HIS A 1 246 ? 12.651 13.421 -6.132 1.00 90.19 246 HIS A O 1
ATOM 1897 N N . HIS A 1 247 ? 10.685 14.171 -6.903 1.00 88.31 247 HIS A N 1
ATOM 1898 C CA . HIS A 1 247 ? 9.854 13.567 -5.863 1.00 88.31 247 HIS A CA 1
ATOM 1899 C C . HIS A 1 247 ? 8.804 12.667 -6.503 1.00 88.31 247 HIS A C 1
ATOM 1901 O O . HIS A 1 247 ? 8.061 13.113 -7.382 1.00 88.31 247 HIS A O 1
ATOM 1907 N N . PHE A 1 248 ? 8.728 11.417 -6.050 1.00 78.19 248 PHE A N 1
ATOM 1908 C CA . PHE A 1 248 ? 7.663 10.511 -6.461 1.00 78.19 248 PHE A CA 1
ATOM 1909 C C . PHE A 1 248 ? 6.391 10.806 -5.668 1.00 78.19 248 PHE A C 1
ATOM 1911 O O . PHE A 1 248 ? 6.313 10.534 -4.474 1.00 78.19 248 PHE A O 1
ATOM 1918 N N . TRP A 1 249 ? 5.375 11.315 -6.359 1.00 72.62 249 TRP A N 1
ATOM 1919 C CA . TRP A 1 249 ? 4.033 11.519 -5.798 1.00 72.62 249 TRP A CA 1
ATOM 1920 C C . TRP A 1 249 ? 3.072 10.395 -6.185 1.00 72.62 249 TRP A C 1
ATOM 1922 O O . TRP A 1 249 ? 1.997 10.253 -5.611 1.00 72.62 249 TRP A O 1
ATOM 1932 N N . SER A 1 250 ? 3.446 9.615 -7.198 1.00 80.00 250 SER A N 1
ATOM 1933 C CA . SER A 1 250 ? 2.682 8.495 -7.719 1.00 80.00 250 SER A CA 1
ATOM 1934 C C . SER A 1 250 ? 3.624 7.468 -8.353 1.00 80.00 250 SER A C 1
ATOM 1936 O O . SER A 1 250 ? 4.570 7.858 -9.047 1.00 80.00 250 SER A O 1
ATOM 1938 N N . PRO A 1 251 ? 3.326 6.159 -8.250 1.00 73.56 251 PRO A N 1
ATOM 1939 C CA . PRO A 1 251 ? 4.059 5.129 -8.990 1.00 73.56 251 PRO A CA 1
ATOM 1940 C C . PRO A 1 251 ? 4.015 5.341 -10.515 1.00 73.56 251 PRO A C 1
ATOM 1942 O O . PRO A 1 251 ? 4.867 4.835 -11.242 1.00 73.56 251 PRO A O 1
ATOM 1945 N N . LEU A 1 252 ? 3.059 6.133 -11.018 1.00 79.56 252 LEU A N 1
ATOM 1946 C CA . LEU A 1 252 ? 2.913 6.454 -12.440 1.00 79.56 252 LEU A CA 1
ATOM 1947 C C . LEU A 1 252 ? 3.861 7.563 -12.931 1.00 79.56 252 LEU A C 1
ATOM 1949 O O . LEU A 1 252 ? 3.896 7.836 -14.131 1.00 79.56 252 LEU A O 1
ATOM 1953 N N . ASN A 1 253 ? 4.641 8.208 -12.055 1.00 86.38 253 ASN A N 1
ATOM 1954 C CA . ASN A 1 253 ? 5.632 9.201 -12.487 1.00 86.38 253 ASN A CA 1
ATOM 1955 C C . ASN A 1 253 ? 6.824 8.555 -13.220 1.00 86.38 253 ASN A C 1
ATOM 1957 O O . ASN A 1 253 ? 7.362 9.144 -14.159 1.00 86.38 253 ASN A O 1
ATOM 1961 N N . GLY A 1 254 ? 7.196 7.328 -12.838 1.00 89.44 254 GLY A N 1
ATOM 1962 C CA . GLY A 1 254 ? 8.366 6.608 -13.356 1.00 89.44 254 GLY A CA 1
ATOM 1963 C C . GLY A 1 254 ? 8.376 6.429 -14.879 1.00 89.44 254 GLY A C 1
ATOM 1964 O O . GLY A 1 254 ? 9.354 6.825 -15.519 1.00 89.44 254 GLY A O 1
ATOM 1965 N N . PRO A 1 255 ? 7.292 5.927 -15.499 1.00 90.19 255 PRO A N 1
ATOM 1966 C CA . PRO A 1 255 ? 7.223 5.776 -16.951 1.00 90.19 255 PRO A CA 1
ATOM 1967 C C . PRO A 1 255 ? 7.381 7.104 -17.703 1.00 90.19 255 PRO A C 1
ATOM 1969 O O . PRO A 1 255 ? 8.000 7.145 -18.765 1.00 90.19 255 PRO A O 1
ATOM 1972 N N . GLY A 1 256 ? 6.860 8.202 -17.143 1.00 90.62 256 GLY A N 1
ATOM 1973 C CA . GLY A 1 256 ? 7.001 9.537 -17.723 1.00 90.62 256 GLY A CA 1
ATOM 1974 C C . GLY A 1 256 ? 8.453 10.018 -17.752 1.00 90.62 256 GLY A C 1
ATOM 1975 O O . GLY A 1 256 ? 8.878 10.618 -18.737 1.00 90.62 256 GLY A O 1
ATOM 1976 N N . LEU A 1 257 ? 9.233 9.711 -16.714 1.00 93.00 257 LEU A N 1
ATOM 1977 C CA . LEU A 1 257 ? 10.665 10.023 -16.660 1.00 93.00 257 LEU A CA 1
ATOM 1978 C C . LEU A 1 257 ? 11.445 9.245 -17.724 1.00 93.00 257 LEU A C 1
ATOM 1980 O O . LEU A 1 257 ? 12.182 9.850 -18.505 1.00 93.00 257 LEU A O 1
ATOM 1984 N N . LEU A 1 258 ? 11.207 7.933 -17.824 1.00 92.12 258 LEU A N 1
ATOM 1985 C CA . LEU A 1 258 ? 11.850 7.081 -18.829 1.00 92.12 258 LEU A CA 1
ATOM 1986 C C . LEU A 1 258 ? 11.527 7.527 -20.259 1.00 92.12 258 LEU A C 1
ATOM 1988 O O . LEU A 1 258 ? 12.421 7.583 -21.101 1.00 92.12 258 LEU A O 1
ATOM 1992 N N . ALA A 1 259 ? 10.276 7.910 -20.531 1.00 90.56 259 ALA A N 1
ATOM 1993 C CA . ALA A 1 259 ? 9.862 8.421 -21.839 1.00 90.56 259 ALA A CA 1
ATOM 1994 C C . ALA A 1 259 ? 10.591 9.719 -22.241 1.00 90.56 259 ALA A C 1
ATOM 1996 O O . ALA A 1 259 ? 10.724 10.006 -23.428 1.00 90.56 259 ALA A O 1
ATOM 1997 N N . ASN A 1 260 ? 11.087 10.483 -21.264 1.00 92.38 260 ASN A N 1
ATOM 1998 C CA . ASN A 1 260 ? 11.903 11.681 -21.473 1.00 92.38 260 ASN A CA 1
ATOM 1999 C C . ASN A 1 260 ? 13.414 11.403 -21.358 1.00 92.38 260 ASN A C 1
ATOM 2001 O O . ASN A 1 260 ? 14.215 12.335 -21.311 1.00 92.38 260 ASN A O 1
ATOM 2005 N N . GLY A 1 261 ? 13.815 10.130 -21.311 1.00 92.75 261 GLY A N 1
ATOM 2006 C CA . GLY A 1 261 ? 15.213 9.713 -21.245 1.00 92.75 261 GLY A CA 1
ATOM 2007 C C . GLY A 1 261 ? 15.862 9.865 -19.869 1.00 92.75 261 GLY A C 1
ATOM 2008 O O . GLY A 1 261 ? 17.077 9.717 -19.774 1.00 92.75 261 GLY A O 1
ATOM 2009 N N . VAL A 1 262 ? 15.097 10.149 -18.808 1.00 95.94 262 VAL A N 1
ATOM 2010 C CA . VAL A 1 262 ? 15.605 10.184 -17.429 1.00 95.94 262 VAL A CA 1
ATOM 2011 C C . VAL A 1 262 ? 15.630 8.764 -16.883 1.00 95.94 262 VAL A C 1
ATOM 2013 O O . VAL A 1 262 ? 14.583 8.171 -16.634 1.00 95.94 262 VAL A O 1
ATOM 2016 N N . THR A 1 263 ? 16.831 8.218 -16.698 1.00 93.19 263 THR A N 1
ATOM 2017 C CA . THR A 1 263 ? 17.052 6.828 -16.261 1.00 93.19 263 THR A CA 1
ATOM 2018 C C . THR A 1 263 ? 17.540 6.728 -14.825 1.00 93.19 263 THR A C 1
ATOM 2020 O O . THR A 1 263 ? 17.594 5.633 -14.273 1.00 93.19 263 THR A O 1
ATOM 2023 N N . SER A 1 264 ? 17.885 7.851 -14.196 1.00 95.06 264 SER A N 1
ATOM 2024 C CA . SER A 1 264 ? 18.234 7.896 -12.778 1.00 95.06 264 SER A CA 1
ATOM 2025 C C . SER A 1 264 ? 17.717 9.178 -12.147 1.00 95.06 264 SER A C 1
ATOM 2027 O O . SER A 1 264 ? 17.756 10.242 -12.767 1.00 95.06 264 SER A O 1
ATOM 2029 N N . ILE A 1 265 ? 17.272 9.084 -10.897 1.00 95.44 265 ILE A N 1
ATOM 2030 C CA . ILE A 1 265 ? 16.873 10.249 -10.116 1.00 95.44 265 ILE A CA 1
ATOM 2031 C C . ILE A 1 265 ? 17.540 10.295 -8.748 1.00 95.44 265 ILE A C 1
ATOM 2033 O O . ILE A 1 265 ? 17.832 9.266 -8.130 1.00 95.44 265 ILE A O 1
ATOM 2037 N N . ARG A 1 266 ? 17.696 11.512 -8.233 1.00 94.56 266 ARG A N 1
ATOM 2038 C CA . ARG A 1 266 ? 17.906 11.763 -6.814 1.00 94.56 266 ARG A CA 1
ATOM 2039 C C . ARG A 1 266 ? 16.634 12.340 -6.202 1.00 94.56 266 ARG A C 1
ATOM 2041 O O . ARG A 1 266 ? 16.192 13.415 -6.600 1.00 94.56 266 ARG A O 1
ATOM 2048 N N . ASP A 1 267 ? 16.115 11.646 -5.197 1.00 92.19 267 ASP A N 1
ATOM 2049 C CA . ASP A 1 267 ? 14.999 12.095 -4.372 1.00 92.19 267 ASP A CA 1
ATOM 2050 C C . ASP A 1 267 ? 15.515 12.758 -3.087 1.00 92.19 267 ASP A C 1
ATOM 2052 O O . ASP A 1 267 ? 16.130 12.081 -2.253 1.00 92.19 267 ASP A O 1
ATOM 2056 N N . PRO A 1 268 ? 15.338 14.081 -2.922 1.00 90.12 268 PRO A N 1
ATOM 2057 C CA . PRO A 1 268 ? 15.898 14.800 -1.792 1.00 90.12 268 PRO A CA 1
ATOM 2058 C C . PRO A 1 268 ? 14.974 14.867 -0.570 1.00 90.12 268 PRO A C 1
ATOM 2060 O O . PRO A 1 268 ? 15.384 15.492 0.408 1.00 90.12 268 PRO A O 1
ATOM 2063 N N . GLY A 1 269 ? 13.757 14.307 -0.601 1.00 86.12 269 GLY A N 1
ATOM 2064 C CA . GLY A 1 269 ? 12.819 14.608 0.482 1.00 86.12 269 GLY A CA 1
ATOM 2065 C C . GLY A 1 269 ? 11.480 13.882 0.548 1.00 86.12 269 GLY A C 1
ATOM 2066 O O . GLY A 1 269 ? 10.684 14.219 1.424 1.00 86.12 269 GLY A O 1
ATOM 2067 N N . SER A 1 270 ? 11.188 12.919 -0.326 1.00 84.94 270 SER A N 1
ATOM 2068 C CA . SER A 1 270 ? 9.949 12.141 -0.185 1.00 84.94 270 SER A CA 1
ATOM 2069 C C . SER A 1 270 ? 9.946 11.327 1.113 1.00 84.94 270 SER A C 1
ATOM 2071 O O . SER A 1 270 ? 10.996 11.039 1.699 1.00 84.94 270 SER A O 1
ATOM 2073 N N . ALA A 1 271 ? 8.756 10.927 1.569 1.00 81.75 271 ALA A N 1
ATOM 2074 C CA . ALA A 1 271 ? 8.631 10.025 2.706 1.00 81.75 271 ALA A CA 1
ATOM 2075 C C . ALA A 1 271 ? 9.486 8.765 2.475 1.00 81.75 271 ALA A C 1
ATOM 2077 O O . ALA A 1 271 ? 9.438 8.155 1.407 1.00 81.75 271 ALA A O 1
ATOM 2078 N N . ILE A 1 272 ? 10.293 8.379 3.470 1.00 82.50 272 ILE A N 1
ATOM 2079 C CA . ILE A 1 272 ? 11.282 7.302 3.292 1.00 82.50 272 ILE A CA 1
ATOM 2080 C C . ILE A 1 272 ? 10.639 5.961 2.936 1.00 82.50 272 ILE A C 1
ATOM 2082 O O . ILE A 1 272 ? 11.225 5.210 2.165 1.00 82.50 272 ILE A O 1
ATOM 2086 N N . ALA A 1 273 ? 9.454 5.670 3.481 1.00 79.25 273 ALA A N 1
ATOM 2087 C CA . ALA A 1 273 ? 8.720 4.449 3.167 1.00 79.25 273 ALA A CA 1
ATOM 2088 C C . ALA A 1 273 ? 8.377 4.408 1.672 1.00 79.25 273 ALA A C 1
ATOM 2090 O O . ALA A 1 273 ? 8.840 3.514 0.975 1.00 79.25 273 ALA A O 1
ATOM 2091 N N . ASP A 1 274 ? 7.708 5.446 1.170 1.00 80.31 274 ASP A N 1
ATOM 2092 C CA . ASP A 1 274 ? 7.308 5.551 -0.235 1.00 80.31 274 ASP A CA 1
ATOM 2093 C C . ASP A 1 274 ? 8.520 5.508 -1.177 1.00 80.31 274 ASP A C 1
ATOM 2095 O O . ASP A 1 274 ? 8.539 4.763 -2.154 1.00 80.31 274 ASP A O 1
ATOM 2099 N N . ALA A 1 275 ? 9.580 6.263 -0.864 1.00 85.00 275 ALA A N 1
ATOM 2100 C CA . ALA A 1 275 ? 10.781 6.309 -1.694 1.00 85.00 275 ALA A CA 1
ATOM 2101 C C . ALA A 1 275 ? 11.491 4.946 -1.786 1.00 85.00 275 ALA A C 1
ATOM 2103 O O . ALA A 1 275 ? 12.028 4.602 -2.843 1.00 85.00 275 ALA A O 1
ATOM 2104 N N . LEU A 1 276 ? 11.515 4.172 -0.694 1.00 87.62 276 LEU A N 1
ATOM 2105 C CA . LEU A 1 276 ? 12.066 2.816 -0.690 1.00 87.62 276 LEU A CA 1
ATOM 2106 C C . LEU A 1 276 ? 11.139 1.829 -1.403 1.00 87.62 276 LEU A C 1
ATOM 2108 O O . LEU A 1 276 ? 11.630 1.036 -2.203 1.00 87.62 276 LEU A O 1
ATOM 2112 N N . ASP A 1 277 ? 9.828 1.923 -1.190 1.00 86.81 277 ASP A N 1
ATOM 2113 C CA . ASP A 1 277 ? 8.844 1.051 -1.831 1.00 86.81 277 ASP A CA 1
ATOM 2114 C C . ASP A 1 277 ? 8.857 1.224 -3.358 1.00 86.81 277 ASP A C 1
ATOM 2116 O O . ASP A 1 277 ? 8.905 0.233 -4.088 1.00 86.81 277 ASP A O 1
ATOM 2120 N N . TYR A 1 278 ? 8.913 2.460 -3.871 1.00 86.94 278 TYR A N 1
ATOM 2121 C CA . TYR A 1 278 ? 9.035 2.712 -5.313 1.00 86.94 278 TYR A CA 1
ATOM 2122 C C . TYR A 1 278 ? 10.370 2.236 -5.876 1.00 86.94 278 TYR A C 1
ATOM 2124 O O . TYR A 1 278 ? 10.411 1.606 -6.934 1.00 86.94 278 TYR A O 1
ATOM 2132 N N . LYS A 1 279 ? 11.468 2.512 -5.166 1.00 88.69 279 LYS A N 1
ATOM 2133 C CA . LYS A 1 279 ? 12.805 2.056 -5.551 1.00 88.69 279 LYS A CA 1
ATOM 2134 C C . LYS A 1 279 ? 12.859 0.540 -5.683 1.00 88.69 279 LYS A C 1
ATOM 2136 O O . LYS A 1 279 ? 13.404 0.034 -6.663 1.00 88.69 279 LYS A O 1
ATOM 2141 N N . ASP A 1 280 ? 12.318 -0.173 -4.703 1.00 87.38 280 ASP A N 1
ATOM 2142 C CA . ASP A 1 280 ? 12.286 -1.625 -4.719 1.00 87.38 280 ASP A CA 1
ATOM 2143 C C . ASP A 1 280 ? 11.345 -2.102 -5.828 1.00 87.38 280 ASP A C 1
ATOM 2145 O O . ASP A 1 280 ? 11.785 -2.852 -6.690 1.00 87.38 280 ASP A O 1
ATOM 2149 N N . ALA A 1 281 ? 10.118 -1.586 -5.937 1.00 86.00 281 ALA A N 1
ATOM 2150 C CA . ALA A 1 281 ? 9.186 -1.969 -7.001 1.00 86.00 281 ALA A CA 1
ATOM 2151 C C . ALA A 1 281 ? 9.764 -1.802 -8.424 1.00 86.00 281 ALA A C 1
ATOM 2153 O O . ALA A 1 281 ? 9.544 -2.667 -9.274 1.00 86.00 281 ALA A O 1
ATOM 2154 N N . ILE A 1 282 ? 10.540 -0.742 -8.680 1.00 86.31 282 ILE A N 1
ATOM 2155 C CA . ILE A 1 282 ? 11.251 -0.544 -9.954 1.00 86.31 282 ILE A CA 1
ATOM 2156 C C . ILE A 1 282 ? 12.349 -1.600 -10.147 1.00 86.31 282 ILE A C 1
ATOM 2158 O O . ILE A 1 282 ? 12.450 -2.225 -11.204 1.00 86.31 282 ILE A O 1
ATOM 2162 N N . ARG A 1 283 ? 13.154 -1.859 -9.111 1.00 83.50 283 ARG A N 1
ATOM 2163 C CA . ARG A 1 283 ? 14.223 -2.874 -9.149 1.00 83.50 283 ARG A CA 1
ATOM 2164 C C . ARG A 1 283 ? 13.712 -4.295 -9.346 1.00 83.50 283 ARG A C 1
ATOM 2166 O O . ARG A 1 283 ? 14.423 -5.099 -9.933 1.00 83.50 283 ARG A O 1
ATOM 2173 N N . LEU A 1 284 ? 12.516 -4.600 -8.849 1.00 80.31 284 LEU A N 1
ATOM 2174 C CA . LEU A 1 284 ? 11.870 -5.902 -9.028 1.00 80.31 284 LEU A CA 1
ATOM 2175 C C . LEU A 1 284 ? 11.114 -6.009 -10.368 1.00 80.31 284 LEU A C 1
ATOM 2177 O O . LEU A 1 284 ? 10.465 -7.024 -10.609 1.00 80.31 284 LEU A O 1
ATOM 2181 N N . GLY A 1 285 ? 11.119 -4.959 -11.200 1.00 80.38 285 GLY A N 1
ATOM 2182 C CA . GLY A 1 285 ? 10.413 -4.936 -12.485 1.00 80.38 285 GLY A CA 1
ATOM 2183 C C . GLY A 1 285 ? 8.887 -4.839 -12.367 1.00 80.38 285 GLY A C 1
ATOM 2184 O O . GLY A 1 285 ? 8.180 -5.019 -13.356 1.00 80.38 285 GLY A O 1
ATOM 2185 N N . ILE A 1 286 ? 8.363 -4.551 -11.170 1.00 84.44 286 ILE A N 1
ATOM 2186 C CA . ILE A 1 286 ? 6.924 -4.379 -10.912 1.00 84.44 286 ILE A CA 1
ATOM 2187 C C . ILE A 1 286 ? 6.440 -3.049 -11.501 1.00 84.44 286 ILE A C 1
ATOM 2189 O O . ILE A 1 286 ? 5.342 -2.970 -12.050 1.00 84.44 286 ILE A O 1
ATOM 2193 N N . LEU A 1 287 ? 7.267 -2.006 -11.395 1.00 86.50 287 LEU A N 1
ATOM 2194 C CA . LEU A 1 287 ? 7.018 -0.688 -11.970 1.00 86.50 287 LEU A CA 1
ATOM 2195 C C . LEU A 1 287 ? 8.109 -0.339 -12.979 1.00 86.50 287 LEU A C 1
ATOM 2197 O O . LEU A 1 287 ? 9.288 -0.587 -12.748 1.00 86.50 287 LEU A O 1
ATOM 2201 N N . ALA A 1 288 ? 7.727 0.308 -14.078 1.00 87.62 288 ALA A N 1
ATOM 2202 C CA . ALA A 1 288 ? 8.700 0.937 -14.960 1.00 87.62 288 ALA A CA 1
ATOM 2203 C C . ALA A 1 288 ? 9.118 2.291 -14.371 1.00 87.62 288 ALA A C 1
ATOM 2205 O O . ALA A 1 288 ? 8.276 3.151 -14.117 1.00 87.62 288 ALA A O 1
ATOM 2206 N N . GLY A 1 289 ? 10.415 2.504 -14.175 1.00 91.12 289 GLY A N 1
ATOM 2207 C CA . GLY A 1 289 ? 10.937 3.778 -13.697 1.00 91.12 289 GLY A CA 1
ATOM 2208 C C . GLY A 1 289 ? 12.464 3.842 -13.707 1.00 91.12 289 GLY A C 1
ATOM 2209 O O . GLY A 1 289 ? 13.117 2.842 -14.003 1.00 91.12 289 GLY A O 1
ATOM 2210 N N . PRO A 1 290 ? 13.030 5.027 -13.429 1.00 93.31 290 PRO A N 1
ATOM 2211 C CA . PRO A 1 290 ? 14.471 5.226 -13.318 1.00 93.31 290 PRO A CA 1
ATOM 2212 C C . PRO A 1 290 ? 15.044 4.600 -12.041 1.00 93.31 290 PRO A C 1
ATOM 2214 O O . PRO A 1 290 ? 14.327 4.365 -11.070 1.00 93.31 290 PRO A O 1
ATOM 2217 N N . ASP A 1 291 ? 16.364 4.434 -11.994 1.00 91.88 291 ASP A N 1
ATOM 2218 C CA . ASP A 1 291 ? 17.073 4.123 -10.755 1.00 91.88 291 ASP A CA 1
ATOM 2219 C C . ASP A 1 291 ? 16.859 5.223 -9.707 1.00 91.88 291 ASP A C 1
ATOM 2221 O O . ASP A 1 291 ? 17.116 6.404 -9.959 1.00 91.88 291 ASP A O 1
ATOM 2225 N N . VAL A 1 292 ? 16.424 4.834 -8.505 1.00 92.69 292 VAL A N 1
ATOM 2226 C CA . VAL A 1 292 ? 16.077 5.775 -7.431 1.00 92.69 292 VAL A CA 1
ATOM 2227 C C . VAL A 1 292 ? 17.155 5.832 -6.348 1.00 92.69 292 VAL A C 1
ATOM 2229 O O . VAL A 1 292 ? 17.463 4.845 -5.662 1.00 92.69 292 VAL A O 1
ATOM 2232 N N . TYR A 1 293 ? 17.681 7.036 -6.127 1.00 93.44 293 TYR A N 1
ATOM 2233 C CA . TYR A 1 293 ? 18.588 7.365 -5.031 1.00 93.44 293 TYR A CA 1
ATOM 2234 C C . TYR A 1 293 ? 17.913 8.366 -4.092 1.00 93.44 293 TYR A C 1
ATOM 2236 O O . TYR A 1 293 ? 17.790 9.536 -4.427 1.00 93.44 293 TYR A O 1
ATOM 2244 N N . THR A 1 294 ? 17.482 7.929 -2.910 1.00 91.00 294 THR A N 1
ATOM 2245 C CA . THR A 1 294 ? 16.802 8.800 -1.937 1.00 91.00 294 THR A CA 1
ATOM 2246 C C . THR A 1 294 ? 17.731 9.237 -0.805 1.00 91.00 294 THR A C 1
ATOM 2248 O O . THR A 1 294 ? 18.562 8.453 -0.339 1.00 91.00 294 THR A O 1
ATOM 2251 N N . ALA A 1 295 ? 17.591 10.491 -0.371 1.00 89.38 295 ALA A N 1
ATOM 2252 C CA . ALA A 1 295 ? 18.226 11.039 0.828 1.00 89.38 295 ALA A CA 1
ATOM 2253 C C . ALA A 1 295 ? 17.394 10.815 2.108 1.00 89.38 295 ALA A C 1
ATOM 2255 O O . ALA A 1 295 ? 17.879 11.101 3.203 1.00 89.38 295 ALA A O 1
ATOM 2256 N N . GLY A 1 296 ? 16.176 10.280 1.980 1.00 83.94 296 GLY A N 1
ATOM 2257 C CA . GLY A 1 296 ? 15.203 10.173 3.062 1.00 83.94 296 GLY A CA 1
ATOM 2258 C C . GLY A 1 296 ? 14.287 11.393 3.170 1.00 83.94 296 GLY A C 1
ATOM 2259 O O . GLY A 1 296 ? 14.251 12.211 2.251 1.00 83.94 296 GLY A O 1
ATOM 2260 N N . PRO A 1 297 ? 13.511 11.490 4.263 1.00 82.62 297 PRO A N 1
ATOM 2261 C CA . PRO A 1 297 ? 12.493 12.515 4.396 1.00 82.62 297 PRO A CA 1
ATOM 2262 C C . PRO A 1 297 ? 13.142 13.883 4.607 1.00 82.62 297 PRO A C 1
ATOM 2264 O O . PRO A 1 297 ? 14.245 13.982 5.153 1.00 82.62 297 PRO A O 1
ATOM 2267 N N . LEU A 1 298 ? 12.430 14.944 4.225 1.00 82.06 298 LEU A N 1
ATOM 2268 C CA . LEU A 1 298 ? 12.814 16.309 4.581 1.00 82.06 298 LEU A CA 1
ATOM 2269 C C . LEU A 1 298 ? 12.951 16.427 6.106 1.00 82.06 298 LEU A C 1
ATOM 2271 O O . LEU A 1 298 ? 12.060 16.033 6.859 1.00 82.06 298 LEU A O 1
ATOM 2275 N N . ILE A 1 299 ? 14.077 16.978 6.554 1.00 77.94 299 ILE A N 1
ATOM 2276 C CA . ILE A 1 299 ? 14.313 17.316 7.957 1.00 77.94 299 ILE A CA 1
ATOM 2277 C C . ILE A 1 299 ? 14.267 18.838 8.052 1.00 77.94 299 ILE A C 1
ATOM 2279 O O . ILE A 1 299 ? 15.185 19.506 7.576 1.00 77.94 299 ILE A O 1
ATOM 2283 N N . ASP A 1 300 ? 13.214 19.368 8.671 1.00 78.25 300 ASP A N 1
ATOM 2284 C CA . ASP A 1 300 ? 13.050 20.803 8.918 1.00 78.25 300 ASP A CA 1
ATOM 2285 C C . ASP A 1 300 ? 12.738 21.082 10.402 1.00 78.25 300 ASP A C 1
ATOM 2287 O O . ASP A 1 300 ? 12.404 20.179 11.177 1.00 78.25 300 ASP A O 1
ATOM 2291 N N . GLY A 1 301 ? 12.917 22.332 10.822 1.00 74.31 301 GLY A N 1
ATOM 2292 C CA . GLY A 1 301 ? 12.682 22.806 12.181 1.00 74.31 301 GLY A CA 1
ATOM 2293 C C . GLY A 1 301 ? 11.369 23.587 12.338 1.00 74.31 301 GLY A C 1
ATOM 2294 O O . GLY A 1 301 ? 10.708 23.931 11.358 1.00 74.31 301 GLY A O 1
ATOM 2295 N N . PRO A 1 302 ? 10.978 23.928 13.580 1.00 62.00 302 PRO A N 1
ATOM 2296 C CA . PRO A 1 302 ? 9.815 24.778 13.825 1.00 62.00 302 PRO A CA 1
ATOM 2297 C C . PRO A 1 302 ? 9.946 26.136 13.111 1.00 62.00 302 PRO A C 1
ATOM 2299 O O . PRO A 1 302 ? 10.887 26.884 13.378 1.00 62.00 302 PRO A O 1
ATOM 2302 N N . GLY A 1 303 ? 8.991 26.467 12.234 1.00 75.06 303 GLY A N 1
ATOM 2303 C CA . GLY A 1 303 ? 9.019 27.689 11.412 1.00 75.06 303 GLY A CA 1
ATOM 2304 C C . GLY A 1 303 ? 9.801 27.566 10.098 1.00 75.06 303 GLY A C 1
ATOM 2305 O O . GLY A 1 303 ? 10.121 28.589 9.494 1.00 75.06 303 GLY A O 1
ATOM 2306 N N . GLY A 1 304 ? 10.122 26.339 9.686 1.00 63.09 304 GLY A N 1
ATOM 2307 C CA . GLY A 1 304 ? 10.695 26.017 8.385 1.00 63.09 304 GLY A CA 1
ATOM 2308 C C . GLY A 1 304 ? 9.794 26.372 7.198 1.00 63.09 304 GLY A C 1
ATOM 2309 O O . GLY A 1 304 ? 8.609 26.672 7.361 1.00 63.09 304 GLY A O 1
ATOM 2310 N N . TYR A 1 305 ? 10.386 26.387 6.004 1.00 63.12 305 TYR A N 1
ATOM 2311 C CA . TYR A 1 305 ? 9.735 26.815 4.755 1.00 63.12 305 TYR A CA 1
ATOM 2312 C C . TYR A 1 305 ? 9.359 25.644 3.834 1.00 63.12 305 TYR A C 1
ATOM 2314 O O . TYR A 1 305 ? 8.916 25.893 2.708 1.00 63.12 305 TYR A O 1
ATOM 2322 N N . HIS A 1 306 ? 9.554 24.403 4.285 1.00 57.56 306 HIS A N 1
ATOM 2323 C CA . HIS A 1 306 ? 9.196 23.188 3.555 1.00 57.56 306 HIS A CA 1
ATOM 2324 C C . HIS A 1 306 ? 7.935 22.523 4.108 1.00 57.56 306 HIS A C 1
ATOM 2326 O O . HIS A 1 306 ? 7.736 22.539 5.343 1.00 57.56 306 HIS A O 1
#